Protein AF-A0A956IT05-F1 (afdb_monomer_lite)

Sequence (188 aa):
MKLARHHAAWGVAIAVGLTLSVPAMSEPKTPKEKLQAMKEKAKERREERKERREEKKEELKEKLDNMTDEEKEEWKKKHAERKEERAEVREAWKAWKDKRKERRQARREEIKEKLGDDIKRPVVKAELKVHARRMARLNRIRVLAKADGKDELVKRVDTLIAKEKARHDKHIETLKAKRDEASKEEAK

Radius of gyration: 29.93 Å; chains: 1; bounding box: 50×62×80 Å

pLDDT: mean 90.08, std 13.98, range [44.72, 98.5]

Secondary structure (DSSP, 8-state):
-----------------------------SHHHHHHHHHHHHHHHHHHHHHHHHHHHHHHHHHHHHS-HHHHHHHHHHHHHHHHHHHHHHHHHHHHHHHHHHHHHHHHHHHHHHHGGGGGSHHHHHHHHHHHHHHHHHHHHHHHHHHTT-HHHHHHHHHHHHHHHHHHHHHHHHHHHHHHHHHHHHT-

Structure (mmCIF, N/CA/C/O backbone):
data_AF-A0A956IT05-F1
#
_entry.id   AF-A0A956IT05-F1
#
loop_
_atom_site.group_PDB
_atom_site.id
_atom_site.type_symbol
_atom_site.label_atom_id
_atom_site.label_alt_id
_atom_site.label_comp_id
_atom_site.label_asym_id
_atom_site.label_entity_id
_atom_site.label_seq_id
_atom_site.pdbx_PDB_ins_code
_atom_site.Cartn_x
_atom_site.Cartn_y
_atom_site.Cartn_z
_atom_site.occupancy
_atom_site.B_iso_or_equiv
_atom_site.auth_seq_id
_atom_site.auth_comp_id
_atom_site.auth_asym_id
_atom_site.auth_atom_id
_atom_site.pdbx_PDB_model_num
ATOM 1 N N . MET A 1 1 ? -8.241 24.651 -32.202 1.00 46.91 1 MET A N 1
ATOM 2 C CA . MET A 1 1 ? -7.967 23.455 -33.029 1.00 46.91 1 MET A CA 1
ATOM 3 C C . MET A 1 1 ? -8.507 22.226 -32.301 1.00 46.91 1 MET A C 1
ATOM 5 O O . MET A 1 1 ? -8.043 21.936 -31.208 1.00 46.91 1 MET A O 1
ATOM 9 N N . LYS A 1 2 ? -9.565 21.590 -32.826 1.00 44.72 2 LYS A N 1
ATOM 10 C CA . LYS A 1 2 ? -10.241 20.429 -32.214 1.00 44.72 2 LYS A CA 1
ATOM 11 C C . LYS A 1 2 ? -9.600 19.142 -32.750 1.00 44.72 2 LYS A C 1
ATOM 13 O O . LYS A 1 2 ? -9.667 18.898 -33.948 1.00 44.72 2 LYS A O 1
ATOM 18 N N . LEU A 1 3 ? -8.976 18.346 -31.882 1.00 54.59 3 LEU A N 1
ATOM 19 C CA . LEU A 1 3 ? -8.402 17.043 -32.236 1.00 54.59 3 LEU A CA 1
ATOM 20 C C . LEU A 1 3 ? -9.506 15.976 -32.232 1.00 54.59 3 LEU A C 1
ATOM 22 O O . LEU A 1 3 ? -10.056 15.647 -31.180 1.00 54.59 3 LEU A O 1
ATOM 26 N N . ALA A 1 4 ? -9.835 15.457 -33.414 1.00 54.66 4 ALA A N 1
ATOM 27 C CA . ALA A 1 4 ? -10.750 14.338 -33.599 1.00 54.66 4 ALA A CA 1
ATOM 28 C C . ALA A 1 4 ? -10.097 13.039 -33.094 1.00 54.66 4 ALA A C 1
ATOM 30 O O . ALA A 1 4 ? -9.054 12.617 -33.588 1.00 54.66 4 ALA A O 1
ATOM 31 N N . ARG A 1 5 ? -10.701 12.406 -32.084 1.00 57.25 5 ARG A N 1
ATOM 32 C CA . ARG A 1 5 ? -10.300 11.081 -31.596 1.00 57.25 5 ARG A CA 1
ATOM 33 C C . ARG A 1 5 ? -11.040 10.016 -32.401 1.00 57.25 5 ARG A C 1
ATOM 35 O O . ARG A 1 5 ? -12.218 9.767 -32.163 1.00 57.25 5 ARG A O 1
ATOM 42 N N . HIS A 1 6 ? -10.343 9.395 -33.346 1.00 55.56 6 HIS A N 1
ATOM 43 C CA . HIS A 1 6 ? -10.814 8.189 -34.018 1.00 55.56 6 HIS A CA 1
ATOM 44 C C . HIS A 1 6 ? -10.801 7.017 -33.029 1.00 55.56 6 HIS A C 1
ATOM 46 O O . HIS A 1 6 ? -9.745 6.531 -32.628 1.00 55.56 6 HIS A O 1
ATOM 52 N N . HIS A 1 7 ? -11.987 6.573 -32.618 1.00 49.44 7 HIS A N 1
ATOM 53 C CA . HIS A 1 7 ? -12.168 5.308 -31.919 1.00 49.44 7 HIS A CA 1
ATOM 54 C C . HIS A 1 7 ? -12.112 4.172 -32.947 1.00 49.44 7 HIS A C 1
ATOM 56 O O . HIS A 1 7 ? -13.078 3.931 -33.667 1.00 49.44 7 HIS A O 1
ATOM 62 N N . ALA A 1 8 ? -10.971 3.487 -33.033 1.00 57.28 8 ALA A N 1
ATOM 63 C CA . ALA A 1 8 ? -10.857 2.237 -33.772 1.00 57.28 8 ALA A CA 1
ATOM 64 C C . ALA A 1 8 ? -11.584 1.131 -32.990 1.00 57.28 8 ALA A C 1
ATOM 66 O O . ALA A 1 8 ? -11.136 0.703 -31.926 1.00 57.28 8 ALA A O 1
ATOM 67 N N . ALA A 1 9 ? -12.731 0.701 -33.510 1.00 53.09 9 ALA A N 1
ATOM 68 C CA . ALA A 1 9 ? -13.459 -0.462 -33.029 1.00 53.09 9 ALA A CA 1
ATOM 69 C C . ALA A 1 9 ? -12.674 -1.734 -33.391 1.00 53.09 9 ALA A C 1
ATOM 71 O O . ALA A 1 9 ? -12.705 -2.191 -34.530 1.00 53.09 9 ALA A O 1
ATOM 72 N N . TRP A 1 10 ? -11.940 -2.296 -32.431 1.00 55.69 10 TRP A N 1
ATOM 73 C CA . TRP A 1 10 ? -11.388 -3.645 -32.552 1.00 55.69 10 TRP A CA 1
ATOM 74 C C . TRP A 1 10 ? -12.473 -4.647 -32.168 1.00 55.69 10 TRP A C 1
ATOM 76 O O . TRP A 1 10 ? -12.823 -4.796 -30.997 1.00 55.69 10 TRP A O 1
ATOM 86 N N . GLY A 1 11 ? -13.043 -5.279 -33.194 1.00 54.28 11 GLY A N 1
ATOM 87 C CA . GLY A 1 11 ? -14.019 -6.350 -33.064 1.00 54.28 11 GLY A CA 1
ATOM 88 C C . GLY A 1 11 ? -13.448 -7.535 -32.290 1.00 54.28 11 GLY A C 1
ATOM 89 O O . GLY A 1 11 ? -12.349 -8.016 -32.558 1.00 54.28 11 GLY A O 1
ATOM 90 N N . VAL A 1 12 ? -14.223 -7.995 -31.313 1.00 54.16 12 VAL A N 1
ATOM 91 C CA . VAL A 1 12 ? -13.969 -9.202 -30.530 1.00 54.16 12 VAL A CA 1
ATOM 92 C C . VAL A 1 12 ? -14.303 -10.410 -31.405 1.00 54.16 12 VAL A C 1
ATOM 94 O O . VAL A 1 12 ? -15.473 -10.685 -31.664 1.00 54.16 12 VAL A O 1
ATOM 97 N N . ALA A 1 13 ? -13.279 -11.127 -31.866 1.00 60.62 13 ALA A N 1
ATOM 98 C CA . ALA A 1 13 ? -13.452 -12.437 -32.479 1.00 60.62 13 ALA A CA 1
ATOM 99 C C . ALA A 1 13 ? -13.708 -13.483 -31.383 1.00 60.62 13 ALA A C 1
ATOM 101 O O . ALA A 1 13 ? -12.902 -13.687 -30.474 1.00 60.62 13 ALA A O 1
ATOM 102 N N . ILE A 1 14 ? -14.876 -14.109 -31.482 1.00 54.50 14 ILE A N 1
ATOM 103 C CA . ILE A 1 14 ? -15.391 -15.186 -30.640 1.00 54.50 14 ILE A CA 1
ATOM 104 C C . ILE A 1 14 ? -14.524 -16.434 -30.847 1.00 54.50 14 ILE A C 1
ATOM 106 O O . ILE A 1 14 ? -14.469 -16.977 -31.948 1.00 54.50 14 ILE A O 1
ATOM 110 N N . ALA A 1 15 ? -13.869 -16.908 -29.785 1.00 56.03 15 ALA A N 1
ATOM 111 C CA . ALA A 1 15 ? -13.217 -18.211 -29.780 1.00 56.03 15 ALA A CA 1
ATOM 112 C C . ALA A 1 15 ? -14.235 -19.289 -29.385 1.00 56.03 15 ALA A C 1
ATOM 114 O O . ALA A 1 15 ? -14.725 -19.338 -28.256 1.00 56.03 15 ALA A O 1
ATOM 115 N N . VAL A 1 16 ? -14.550 -20.125 -30.371 1.00 52.81 16 VAL A N 1
ATOM 116 C CA . VAL A 1 16 ? -15.343 -21.350 -30.285 1.00 52.81 16 VAL A CA 1
ATOM 117 C C . VAL A 1 16 ? -14.750 -22.292 -29.232 1.00 52.81 16 VAL A C 1
ATOM 119 O O . VAL A 1 16 ? -13.538 -22.488 -29.156 1.00 52.81 16 VAL A O 1
ATOM 122 N N . GLY A 1 17 ? -15.631 -22.848 -28.399 1.00 50.44 17 GLY A N 1
ATOM 123 C CA . GLY A 1 17 ? -15.291 -23.699 -27.268 1.00 50.44 17 GLY A CA 1
ATOM 124 C C . GLY A 1 17 ? -14.599 -24.996 -27.679 1.00 50.44 17 GLY A C 1
ATOM 125 O O . GLY A 1 17 ? -15.229 -25.909 -28.201 1.00 50.44 17 GLY A O 1
ATOM 126 N N . LEU A 1 18 ? -13.312 -25.094 -27.350 1.00 60.47 18 LEU A N 1
ATOM 127 C CA . LEU A 1 18 ? -12.610 -26.363 -27.214 1.00 60.47 18 LEU A CA 1
ATOM 128 C C . LEU A 1 18 ? -12.843 -26.855 -25.776 1.00 60.47 18 LEU A C 1
ATOM 130 O O . LEU A 1 18 ? -12.178 -26.410 -24.839 1.00 60.47 18 LEU A O 1
ATOM 134 N N . THR A 1 19 ? -13.822 -27.738 -25.570 1.00 58.94 19 THR A N 1
ATOM 135 C CA . THR A 1 19 ? -13.990 -28.456 -24.300 1.00 58.94 19 THR A CA 1
ATOM 136 C C . THR A 1 19 ? -12.854 -29.465 -24.164 1.00 58.94 19 THR A C 1
ATOM 138 O O . THR A 1 19 ? -12.994 -30.637 -24.512 1.00 58.94 19 THR A O 1
ATOM 141 N N . LEU A 1 20 ? -11.695 -29.000 -23.695 1.00 58.59 20 LEU A N 1
ATOM 142 C CA . LEU A 1 20 ? -10.618 -29.873 -23.249 1.00 58.59 20 LEU A CA 1
ATOM 143 C C . LEU A 1 20 ? -11.151 -30.690 -22.069 1.00 58.59 20 LEU A C 1
ATOM 145 O O . LEU A 1 20 ? -11.268 -30.189 -20.951 1.00 58.59 20 LEU A O 1
ATOM 149 N N . SER A 1 21 ? -11.508 -31.943 -22.345 1.00 59.19 21 SER A N 1
ATOM 150 C CA . SER A 1 21 ? -11.732 -32.976 -21.341 1.00 59.19 21 SER A CA 1
ATOM 151 C C . SER A 1 21 ? -10.424 -33.161 -20.577 1.00 59.19 21 SER A C 1
ATOM 153 O O . SER A 1 21 ? -9.540 -33.894 -21.015 1.00 59.19 21 SER A O 1
ATOM 155 N N . VAL A 1 22 ? -10.264 -32.435 -19.469 1.00 62.91 22 VAL A N 1
ATOM 156 C CA . VAL A 1 22 ? -9.124 -32.601 -18.568 1.00 62.91 22 VAL A CA 1
ATOM 157 C C . VAL A 1 22 ? -9.217 -34.024 -18.013 1.00 62.91 22 VAL A C 1
ATOM 159 O O . VAL A 1 22 ? -10.202 -34.325 -17.335 1.00 62.91 22 VAL A O 1
ATOM 162 N N . PRO A 1 23 ? -8.257 -34.922 -18.308 1.00 66.44 23 PRO A N 1
ATOM 163 C CA . PRO A 1 23 ? -8.272 -36.257 -17.734 1.00 66.44 23 PRO A CA 1
ATOM 164 C C . PRO A 1 23 ? -8.278 -36.120 -16.213 1.00 66.44 23 PRO A C 1
ATOM 166 O O . PRO A 1 23 ? -7.525 -35.315 -15.657 1.00 66.44 23 PRO A O 1
ATOM 169 N N . ALA A 1 24 ? -9.160 -36.872 -15.553 1.00 58.47 24 ALA A N 1
ATOM 170 C CA . ALA A 1 24 ? -9.281 -36.915 -14.104 1.00 58.47 24 ALA A CA 1
ATOM 171 C C . ALA A 1 24 ? -7.981 -37.469 -13.498 1.00 58.47 24 ALA A C 1
ATOM 173 O O . ALA A 1 24 ? -7.855 -38.658 -13.219 1.00 58.47 24 ALA A O 1
ATOM 174 N N . MET A 1 25 ? -6.986 -36.598 -13.336 1.00 66.31 25 MET A N 1
ATOM 175 C CA . MET A 1 25 ? -5.777 -36.869 -12.574 1.00 66.31 25 MET A CA 1
ATOM 176 C C . MET A 1 25 ? -6.220 -37.185 -11.148 1.00 66.31 25 MET A C 1
ATOM 178 O O . MET A 1 25 ? -6.768 -36.320 -10.465 1.00 66.31 25 MET A O 1
ATOM 182 N N . SER A 1 26 ? -6.032 -38.438 -10.730 1.00 70.12 26 SER A N 1
ATOM 183 C CA . SER A 1 26 ? -6.415 -38.933 -9.411 1.00 70.12 26 SER A CA 1
ATOM 184 C C . SER A 1 26 ? -5.874 -38.001 -8.330 1.00 70.12 26 SER A C 1
ATOM 186 O O . SER A 1 26 ? -4.656 -37.873 -8.171 1.00 70.12 26 SER A O 1
ATOM 188 N N . GLU A 1 27 ? -6.764 -37.326 -7.604 1.00 71.06 27 GLU A N 1
ATOM 189 C CA . GLU A 1 27 ? -6.339 -36.421 -6.546 1.00 71.06 27 GLU A CA 1
ATOM 190 C C . GLU A 1 27 ? -5.553 -37.208 -5.480 1.00 71.06 27 GLU A C 1
ATOM 192 O O . GLU A 1 27 ? -6.035 -38.245 -5.013 1.00 71.06 27 GLU A O 1
ATOM 197 N N . PRO A 1 28 ? -4.352 -36.749 -5.078 1.00 71.75 28 PRO A N 1
ATOM 198 C CA . PRO A 1 28 ? -3.588 -37.383 -4.005 1.00 71.75 28 PRO A CA 1
ATOM 199 C C . PRO A 1 28 ? -4.435 -37.426 -2.728 1.00 71.75 28 PRO A C 1
ATOM 201 O O . PRO A 1 28 ? -4.925 -36.390 -2.260 1.00 71.75 28 PRO A O 1
ATOM 204 N N . LYS A 1 29 ? -4.633 -38.626 -2.176 1.00 76.94 29 LYS A N 1
ATOM 205 C CA . LYS A 1 29 ? -5.636 -38.892 -1.136 1.00 76.94 29 LYS A CA 1
ATOM 206 C C . LYS A 1 29 ? -5.134 -38.512 0.253 1.00 76.94 29 LYS A C 1
ATOM 208 O O . LYS A 1 29 ? -5.943 -38.206 1.126 1.00 76.94 29 LYS A O 1
ATOM 213 N N . THR A 1 30 ? -3.816 -38.453 0.462 1.00 90.38 30 THR A N 1
ATOM 214 C CA . THR A 1 30 ? -3.234 -38.093 1.765 1.00 90.38 30 THR A CA 1
ATOM 215 C C . THR A 1 30 ? -2.448 -36.770 1.734 1.00 90.38 30 THR A C 1
ATOM 217 O O . THR A 1 30 ? -1.858 -36.403 0.714 1.00 90.38 30 THR A O 1
ATOM 220 N N . PRO A 1 31 ? -2.375 -36.018 2.855 1.00 91.88 31 PRO A N 1
ATOM 221 C CA . PRO A 1 31 ? -1.541 -34.814 2.942 1.00 91.88 31 PRO A CA 1
ATOM 222 C C . PRO A 1 31 ? -0.057 -35.057 2.619 1.00 91.88 31 PRO A C 1
ATOM 224 O O . PRO A 1 31 ? 0.609 -34.169 2.086 1.00 91.88 31 PRO A O 1
ATOM 227 N N . LYS A 1 32 ? 0.465 -36.259 2.914 1.00 91.00 32 LYS A N 1
ATOM 228 C CA . LYS A 1 32 ? 1.851 -36.645 2.601 1.00 91.00 32 LYS A CA 1
ATOM 229 C C . LYS A 1 32 ? 2.063 -36.810 1.093 1.00 91.00 32 LYS A C 1
ATOM 231 O O . LYS A 1 32 ? 3.023 -36.246 0.573 1.00 91.00 32 LYS A O 1
ATOM 236 N N . GLU A 1 33 ? 1.143 -37.476 0.396 1.00 89.94 33 GLU A N 1
ATOM 237 C CA . GLU A 1 33 ? 1.157 -37.590 -1.072 1.00 89.94 33 GLU A CA 1
ATOM 238 C C . GLU A 1 33 ? 1.038 -36.217 -1.744 1.00 89.94 33 GLU A C 1
ATOM 240 O O . GLU A 1 33 ? 1.799 -35.911 -2.658 1.00 89.94 33 GLU A O 1
ATOM 245 N N . LYS A 1 34 ? 0.160 -35.334 -1.238 1.00 88.69 34 LYS A N 1
ATOM 246 C CA . LYS A 1 34 ? 0.053 -33.940 -1.716 1.00 88.69 34 LYS A CA 1
ATOM 247 C C . LYS A 1 34 ? 1.387 -33.202 -1.616 1.00 88.69 34 LYS A C 1
ATOM 249 O O . LYS A 1 34 ? 1.787 -32.521 -2.559 1.00 88.69 34 LYS A O 1
ATOM 254 N N . LEU A 1 35 ? 2.087 -33.332 -0.488 1.00 92.81 35 LEU A N 1
ATOM 255 C CA . LEU A 1 35 ? 3.383 -32.686 -0.285 1.00 92.81 35 LEU A CA 1
ATOM 256 C C . LEU A 1 35 ? 4.471 -33.270 -1.198 1.00 92.81 35 LEU A C 1
ATOM 258 O O . LEU A 1 35 ? 5.289 -32.512 -1.717 1.00 92.81 35 LEU A O 1
ATOM 262 N N . GLN A 1 36 ? 4.494 -34.591 -1.393 1.00 92.50 36 GLN A N 1
ATOM 263 C CA . GLN A 1 36 ? 5.434 -35.252 -2.303 1.00 92.50 36 GLN A CA 1
ATOM 264 C C . GLN A 1 36 ? 5.201 -34.810 -3.751 1.00 92.50 36 GLN A C 1
ATOM 266 O O . GLN A 1 36 ? 6.130 -34.289 -4.365 1.00 92.50 36 GLN A O 1
ATOM 271 N N . ALA A 1 37 ? 3.955 -34.847 -4.226 1.00 88.75 37 ALA A N 1
ATOM 272 C CA . ALA A 1 37 ? 3.587 -34.367 -5.556 1.00 88.75 37 ALA A CA 1
ATOM 273 C C . ALA A 1 37 ? 3.940 -32.879 -5.761 1.00 88.75 37 ALA A C 1
ATOM 275 O O . ALA A 1 37 ? 4.451 -32.490 -6.810 1.00 88.75 37 ALA A O 1
ATOM 276 N N . MET A 1 38 ? 3.739 -32.019 -4.750 1.00 89.94 38 MET A N 1
ATOM 277 C CA . MET A 1 38 ? 4.172 -30.615 -4.823 1.00 89.94 38 MET A CA 1
ATOM 278 C C . MET A 1 38 ? 5.696 -30.468 -4.895 1.00 89.94 38 MET A C 1
ATOM 280 O O . MET A 1 38 ? 6.182 -29.597 -5.617 1.00 89.94 38 MET A O 1
ATOM 284 N N . LYS A 1 39 ? 6.456 -31.282 -4.152 1.00 95.75 39 LYS A N 1
ATOM 285 C CA . LYS A 1 39 ? 7.926 -31.260 -4.182 1.00 95.75 39 LYS A CA 1
ATOM 286 C C . LYS A 1 39 ? 8.467 -31.733 -5.527 1.00 95.75 39 LYS A C 1
ATOM 288 O O . LYS A 1 39 ? 9.376 -31.092 -6.045 1.00 95.75 39 LYS A O 1
ATOM 293 N N . GLU A 1 40 ? 7.915 -32.803 -6.084 1.00 95.00 40 GLU A N 1
ATOM 294 C CA . GLU A 1 40 ? 8.290 -33.320 -7.405 1.00 95.00 40 GLU A CA 1
ATOM 295 C C . GLU A 1 40 ? 7.987 -32.293 -8.493 1.00 95.00 40 GLU A C 1
ATOM 297 O O . GLU A 1 40 ? 8.900 -31.857 -9.187 1.00 95.00 40 GLU A O 1
ATOM 302 N N . LYS A 1 41 ? 6.767 -31.747 -8.514 1.00 92.31 41 LYS A N 1
ATOM 303 C CA . LYS A 1 41 ? 6.394 -30.661 -9.431 1.00 92.31 41 LYS A CA 1
ATOM 304 C C . LYS A 1 41 ? 7.263 -29.410 -9.268 1.00 92.31 41 LYS A C 1
ATOM 306 O O . LYS A 1 41 ? 7.509 -28.679 -10.226 1.00 92.31 41 LYS A O 1
ATOM 311 N N . ALA A 1 42 ? 7.719 -29.107 -8.052 1.00 96.31 42 ALA A N 1
ATOM 312 C CA . ALA A 1 42 ? 8.634 -27.995 -7.809 1.00 96.31 42 ALA A CA 1
ATOM 313 C C . ALA A 1 42 ? 10.062 -28.279 -8.306 1.00 96.31 42 ALA A C 1
ATOM 315 O O . ALA A 1 42 ? 10.733 -27.338 -8.735 1.00 96.31 42 ALA A O 1
ATOM 316 N N . LYS A 1 43 ? 10.526 -29.536 -8.248 1.00 97.12 43 LYS A N 1
ATOM 317 C CA . LYS A 1 43 ? 11.808 -29.966 -8.826 1.00 97.12 43 LYS A CA 1
ATOM 318 C C . LYS A 1 43 ? 11.761 -29.914 -10.350 1.00 97.12 43 LYS A C 1
ATOM 320 O O . LYS A 1 43 ? 12.600 -29.234 -10.925 1.00 97.12 43 LYS A O 1
ATOM 325 N N . GLU A 1 44 ? 10.727 -30.487 -10.957 1.00 95.25 44 GLU A N 1
ATOM 326 C CA . GLU A 1 44 ? 10.497 -30.461 -12.406 1.00 95.25 44 GLU A CA 1
ATOM 327 C C . GLU A 1 44 ? 10.479 -29.016 -12.934 1.00 95.25 44 GLU A C 1
ATOM 329 O O . GLU A 1 44 ? 11.294 -28.632 -13.764 1.00 95.25 44 GLU A O 1
ATOM 334 N N . ARG A 1 45 ? 9.680 -28.129 -12.320 1.00 95.25 45 ARG A N 1
ATOM 335 C CA . ARG A 1 45 ? 9.672 -26.690 -12.660 1.00 95.25 45 ARG A CA 1
ATOM 336 C C . ARG A 1 45 ? 11.012 -25.988 -12.449 1.00 95.25 45 ARG A C 1
ATOM 338 O O . ARG A 1 45 ? 11.237 -24.906 -12.997 1.00 95.25 45 ARG A O 1
ATOM 345 N N . ARG A 1 46 ? 11.866 -26.492 -11.555 1.00 97.12 46 ARG A N 1
ATOM 346 C CA . ARG A 1 46 ? 13.200 -25.929 -11.320 1.00 97.12 46 ARG A CA 1
ATOM 347 C C . ARG A 1 46 ? 14.162 -26.368 -12.417 1.00 97.12 46 ARG A C 1
ATOM 349 O O . ARG A 1 46 ? 14.966 -25.532 -12.820 1.00 97.12 46 ARG A O 1
ATOM 356 N N . GLU A 1 47 ? 14.081 -27.618 -12.853 1.00 97.12 47 GLU A N 1
ATOM 357 C CA . GLU A 1 47 ? 14.859 -28.180 -13.963 1.00 97.12 47 GLU A CA 1
ATOM 358 C C . GLU A 1 47 ? 14.460 -27.516 -15.283 1.00 97.12 47 GLU A C 1
ATOM 360 O O . GLU A 1 47 ? 15.306 -26.861 -15.882 1.00 97.12 47 GLU A O 1
ATOM 365 N N . GLU A 1 48 ? 13.165 -27.447 -15.597 1.00 96.31 48 GLU A N 1
ATOM 366 C CA . GLU A 1 48 ? 12.628 -26.726 -16.766 1.00 96.31 48 GLU A CA 1
ATOM 367 C C . GLU A 1 48 ? 13.104 -25.255 -16.812 1.00 96.31 48 GLU A C 1
ATOM 369 O O . GLU A 1 48 ? 13.480 -24.698 -17.843 1.00 96.31 48 GLU A O 1
ATOM 374 N N . ARG A 1 49 ? 13.144 -24.575 -15.655 1.00 96.44 49 ARG A N 1
ATOM 375 C CA . ARG A 1 49 ? 13.662 -23.197 -15.566 1.00 96.44 49 ARG A CA 1
ATOM 376 C C . ARG A 1 49 ? 15.171 -23.095 -15.753 1.00 96.44 49 ARG A C 1
ATOM 378 O O . ARG A 1 49 ? 15.627 -22.000 -16.090 1.00 96.44 49 ARG A O 1
ATOM 385 N N . LYS A 1 50 ? 15.939 -24.131 -15.416 1.00 97.12 50 LYS A N 1
ATOM 386 C CA . LYS A 1 50 ? 17.389 -24.158 -15.640 1.00 97.12 50 LYS A CA 1
ATOM 387 C C . LYS A 1 50 ? 17.668 -24.354 -17.121 1.00 97.12 50 LYS A C 1
ATOM 389 O O . LYS A 1 50 ? 18.357 -23.505 -17.672 1.00 97.12 50 LYS A O 1
ATOM 394 N N . GLU A 1 51 ? 17.035 -25.341 -17.744 1.00 96.50 51 GLU A N 1
ATOM 395 C CA . GLU A 1 51 ? 17.139 -25.608 -19.184 1.00 96.50 51 GLU A CA 1
ATOM 396 C C . GLU A 1 51 ? 16.779 -24.352 -19.984 1.00 96.50 51 GLU A C 1
ATOM 398 O O . GLU A 1 51 ? 17.621 -23.794 -20.679 1.00 96.50 51 GLU A O 1
ATOM 403 N N . ARG A 1 52 ? 15.618 -23.737 -19.715 1.00 95.12 52 ARG A N 1
ATOM 404 C CA . ARG A 1 52 ? 15.221 -22.473 -20.363 1.00 95.12 52 ARG A CA 1
ATOM 405 C C . ARG A 1 52 ? 16.199 -21.308 -20.134 1.00 95.12 52 ARG A C 1
ATOM 407 O O . ARG A 1 52 ? 16.202 -20.327 -20.880 1.00 95.12 52 ARG A O 1
ATOM 414 N N . ARG A 1 53 ? 16.967 -21.310 -19.038 1.00 96.56 53 ARG A N 1
ATOM 415 C CA . ARG A 1 53 ? 18.000 -20.285 -18.787 1.00 96.56 53 ARG A CA 1
ATOM 416 C C . ARG A 1 53 ? 19.279 -20.580 -19.555 1.00 96.56 53 ARG A C 1
ATOM 418 O O . ARG A 1 53 ? 19.949 -19.619 -19.916 1.00 96.56 53 ARG A O 1
ATOM 425 N N . GLU A 1 54 ? 19.624 -21.846 -19.728 1.00 97.31 54 GLU A N 1
ATOM 426 C CA . GLU A 1 54 ? 20.771 -22.292 -20.518 1.00 97.31 54 GLU A CA 1
ATOM 427 C C . GLU A 1 54 ? 20.508 -22.034 -22.001 1.00 97.31 54 GLU A C 1
ATOM 429 O O . GLU A 1 54 ? 21.266 -21.273 -22.595 1.00 97.31 54 GLU A O 1
ATOM 434 N N . GLU A 1 55 ? 19.349 -22.440 -22.525 1.00 96.75 55 GLU A N 1
ATOM 435 C CA . GLU A 1 55 ? 18.909 -22.123 -23.893 1.00 96.75 55 GLU A CA 1
ATOM 436 C C . GLU A 1 55 ? 18.969 -20.615 -24.185 1.00 96.75 55 GLU A C 1
ATOM 438 O O . GLU A 1 55 ? 19.568 -20.173 -25.159 1.00 96.75 55 GLU A O 1
ATOM 443 N N . LYS A 1 56 ? 18.421 -19.774 -23.295 1.00 96.81 56 LYS A N 1
ATOM 444 C CA . LYS A 1 56 ? 18.474 -18.310 -23.465 1.00 96.81 56 LYS A CA 1
ATOM 445 C C . LYS A 1 56 ? 19.883 -17.735 -23.401 1.00 96.81 56 LYS A C 1
ATOM 447 O O . LYS A 1 56 ? 20.116 -16.657 -23.946 1.00 96.81 56 LYS A O 1
ATOM 452 N N . LYS A 1 57 ? 20.791 -18.365 -22.653 1.00 97.12 57 LYS A N 1
ATOM 453 C CA . LYS A 1 57 ? 22.189 -17.929 -22.590 1.00 97.12 57 LYS A CA 1
ATOM 454 C C . LYS A 1 57 ? 22.904 -18.274 -23.886 1.00 97.12 57 LYS A C 1
ATOM 456 O O . LYS A 1 57 ? 23.642 -17.424 -24.370 1.00 97.12 57 LYS A O 1
ATOM 461 N N . GLU A 1 58 ? 22.676 -19.466 -24.425 1.00 97.38 58 GLU A N 1
ATOM 462 C CA . GLU A 1 58 ? 23.221 -19.883 -25.717 1.00 97.38 58 GLU A CA 1
ATOM 463 C C . GLU A 1 58 ? 22.677 -19.003 -26.845 1.00 97.38 58 GLU A C 1
ATOM 465 O O . GLU A 1 58 ? 23.469 -18.413 -27.570 1.00 97.38 58 GLU A O 1
ATOM 470 N N . GLU A 1 59 ? 21.362 -18.763 -26.891 1.00 96.81 59 GLU A N 1
ATOM 471 C CA . GLU A 1 59 ? 20.730 -17.856 -27.862 1.00 96.81 59 GLU A CA 1
ATOM 472 C C . GLU A 1 59 ? 2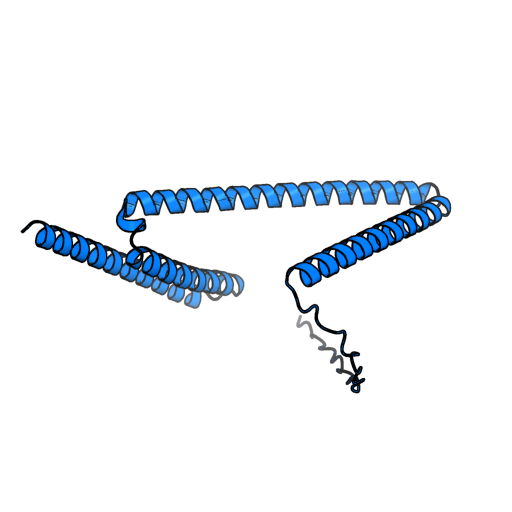1.296 -16.426 -27.769 1.00 96.81 59 GLU A C 1
ATOM 474 O O . GLU A 1 59 ? 21.553 -15.771 -28.777 1.00 96.81 59 GLU A O 1
ATOM 479 N N . LEU A 1 60 ? 21.502 -15.908 -26.551 1.00 96.00 60 LEU A N 1
ATOM 480 C CA . LEU A 1 60 ? 22.127 -14.595 -26.362 1.00 96.00 60 LEU A CA 1
ATOM 481 C C . LEU A 1 60 ? 23.592 -14.583 -26.792 1.00 96.00 60 LEU A C 1
ATOM 483 O O . LEU A 1 60 ? 24.033 -13.565 -27.315 1.00 96.00 60 LEU A O 1
ATOM 487 N N . LYS A 1 61 ? 24.332 -15.671 -26.556 1.00 97.00 61 LYS A N 1
ATOM 488 C CA . LYS A 1 61 ? 25.734 -15.798 -26.952 1.00 97.00 61 LYS A CA 1
ATOM 489 C C . LYS A 1 61 ? 25.862 -15.837 -28.471 1.00 97.00 61 LYS A C 1
ATOM 491 O O . LYS A 1 61 ? 26.613 -15.037 -29.005 1.00 97.00 61 LYS A O 1
ATOM 496 N N . GLU A 1 62 ? 25.070 -16.660 -29.152 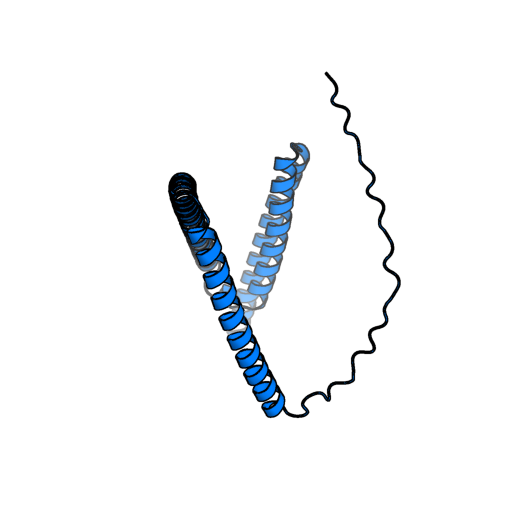1.00 97.25 62 GLU A N 1
ATOM 497 C CA . GLU A 1 62 ? 25.037 -16.729 -30.616 1.00 97.25 62 GLU A CA 1
ATOM 498 C C . GLU A 1 62 ? 24.644 -15.378 -31.232 1.00 97.25 62 GLU A C 1
ATOM 500 O O . GLU A 1 62 ? 25.291 -14.899 -32.160 1.00 97.25 62 GLU A O 1
ATOM 505 N N . LYS A 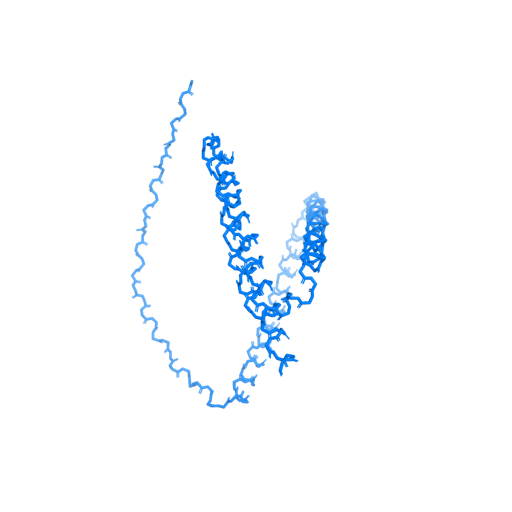1 63 ? 23.639 -14.693 -30.663 1.00 96.62 63 LYS A N 1
ATOM 506 C CA . LYS A 1 63 ? 23.300 -13.320 -31.070 1.00 96.62 63 LYS A CA 1
ATOM 507 C C . LYS A 1 63 ? 24.466 -12.359 -30.885 1.00 96.62 63 LYS A C 1
ATOM 509 O O . LYS A 1 63 ? 24.667 -11.510 -31.742 1.00 96.62 63 LYS A O 1
ATOM 514 N N . LEU A 1 64 ? 25.199 -12.461 -29.776 1.00 96.25 64 LEU A N 1
ATOM 515 C CA . LEU A 1 64 ? 26.358 -11.610 -29.530 1.00 96.25 64 LEU A CA 1
ATOM 516 C C . LEU A 1 64 ? 27.485 -11.922 -30.518 1.00 96.25 64 LEU A C 1
ATOM 518 O O . LEU A 1 64 ? 28.092 -10.993 -31.028 1.00 96.25 64 LEU A O 1
ATOM 522 N N . ASP A 1 65 ? 27.751 -13.196 -30.802 1.00 97.31 65 ASP A N 1
ATOM 523 C CA . ASP A 1 65 ? 28.812 -13.632 -31.714 1.00 97.31 65 ASP A CA 1
ATOM 524 C C . ASP A 1 65 ? 28.529 -13.182 -33.159 1.00 97.31 65 ASP A C 1
ATOM 526 O O . ASP A 1 65 ? 29.454 -12.781 -33.862 1.00 97.31 65 ASP A O 1
ATOM 530 N N . ASN A 1 66 ? 27.251 -13.142 -33.556 1.00 97.88 66 ASN A N 1
ATOM 531 C CA . ASN A 1 66 ? 26.800 -12.661 -34.866 1.00 97.88 66 ASN A CA 1
ATOM 532 C C . ASN A 1 66 ? 26.690 -11.127 -34.986 1.00 97.88 66 ASN A C 1
ATOM 534 O O . ASN A 1 66 ? 26.517 -10.625 -36.095 1.00 97.88 66 ASN A O 1
ATOM 538 N N . MET A 1 67 ? 26.759 -10.374 -33.881 1.00 97.00 67 MET A N 1
ATOM 539 C CA . MET A 1 67 ? 26.754 -8.905 -33.914 1.00 97.00 67 MET A CA 1
ATOM 540 C C . MET A 1 67 ? 28.127 -8.345 -34.294 1.00 97.00 67 MET A C 1
ATOM 542 O O . MET A 1 67 ? 29.174 -8.856 -33.880 1.00 97.00 67 MET A O 1
ATOM 546 N N . THR A 1 68 ? 28.108 -7.225 -35.010 1.00 98.06 68 THR A N 1
ATOM 547 C CA . THR A 1 68 ? 29.292 -6.394 -35.256 1.00 98.06 68 THR A CA 1
ATOM 548 C C . THR A 1 68 ? 29.831 -5.780 -33.958 1.00 98.06 68 THR A C 1
ATOM 550 O O . THR A 1 68 ? 29.142 -5.719 -32.935 1.00 98.06 68 THR A O 1
ATOM 553 N N . ASP A 1 69 ? 31.080 -5.310 -33.972 1.00 97.56 69 ASP A N 1
ATOM 554 C CA . ASP A 1 69 ? 31.690 -4.701 -32.784 1.00 97.56 69 ASP A CA 1
ATOM 555 C C . ASP A 1 69 ? 30.989 -3.399 -32.362 1.00 97.56 69 ASP A C 1
ATOM 557 O O . ASP A 1 69 ? 30.826 -3.148 -31.166 1.00 97.56 69 ASP A O 1
ATOM 561 N N . GLU A 1 70 ? 30.487 -2.618 -33.322 1.00 97.38 70 GLU A N 1
ATOM 562 C CA . GLU A 1 70 ? 29.696 -1.411 -33.053 1.00 97.38 70 GLU A CA 1
ATOM 563 C C . GLU A 1 70 ? 28.378 -1.753 -32.337 1.00 97.38 70 GLU A C 1
ATOM 565 O O . GLU A 1 70 ? 28.075 -1.186 -31.283 1.00 97.38 70 GLU A O 1
ATOM 570 N N . GLU A 1 71 ? 27.638 -2.753 -32.828 1.00 97.38 71 GLU A N 1
ATOM 571 C CA . GLU A 1 71 ? 26.394 -3.223 -32.203 1.00 97.38 71 GLU A CA 1
ATOM 572 C C . GLU A 1 71 ? 26.628 -3.808 -30.801 1.00 97.38 71 GLU A C 1
ATOM 574 O O . GLU A 1 71 ? 25.814 -3.603 -29.893 1.00 97.38 71 GLU A O 1
ATOM 579 N N . LYS A 1 72 ? 27.752 -4.508 -30.582 1.00 96.50 72 LYS A N 1
ATOM 580 C CA . LYS A 1 72 ? 28.142 -5.011 -29.253 1.00 96.50 72 LYS A CA 1
ATOM 581 C C . LYS A 1 72 ? 28.368 -3.868 -28.268 1.00 96.50 72 LYS A C 1
ATOM 583 O O . LYS A 1 72 ? 27.923 -3.961 -27.119 1.00 96.50 72 LYS A O 1
ATOM 588 N N . GLU A 1 73 ? 29.044 -2.800 -28.684 1.00 97.12 73 GLU A N 1
ATOM 589 C CA . GLU A 1 73 ? 29.267 -1.622 -27.842 1.00 97.12 73 GLU A CA 1
ATOM 590 C C . GLU A 1 73 ? 27.957 -0.884 -27.533 1.00 97.12 73 GLU A C 1
ATOM 592 O O . GLU A 1 73 ? 27.705 -0.537 -26.375 1.00 97.12 73 GLU A O 1
ATOM 597 N N . GLU A 1 74 ? 27.062 -0.720 -28.511 1.00 96.88 74 GLU A N 1
ATOM 598 C CA . GLU A 1 74 ? 25.722 -0.169 -28.269 1.00 96.88 74 GLU A CA 1
ATOM 599 C C . GLU A 1 74 ? 24.898 -1.035 -27.308 1.00 96.88 74 GLU A C 1
ATOM 601 O O . GLU A 1 74 ? 24.258 -0.522 -26.382 1.00 96.88 74 GLU A O 1
ATOM 606 N N . TRP A 1 75 ? 24.940 -2.360 -27.472 1.00 94.94 75 TRP A N 1
ATOM 607 C CA . TRP A 1 75 ? 24.255 -3.291 -26.580 1.00 94.94 75 TRP A CA 1
ATOM 608 C C . TRP A 1 75 ? 24.777 -3.182 -25.144 1.00 94.94 75 TRP A C 1
ATOM 610 O O . TRP A 1 75 ? 23.973 -3.124 -24.206 1.00 94.94 75 TRP A O 1
ATOM 620 N N . LYS A 1 76 ? 26.102 -3.094 -24.954 1.00 96.19 76 LYS A N 1
ATOM 621 C CA . LYS A 1 76 ? 26.725 -2.887 -23.635 1.00 96.19 76 LYS A CA 1
ATOM 622 C C . LYS A 1 76 ? 26.292 -1.561 -23.014 1.00 96.19 76 LYS A C 1
ATOM 624 O O . LYS A 1 76 ? 25.901 -1.565 -21.845 1.00 96.19 76 LYS A O 1
ATOM 629 N N . LYS A 1 77 ? 26.300 -0.461 -23.777 1.00 97.38 77 LYS A N 1
ATOM 630 C CA . LYS A 1 77 ? 25.833 0.862 -23.319 1.00 97.38 77 LYS A CA 1
ATOM 631 C C . LYS A 1 77 ? 24.375 0.807 -22.870 1.00 97.38 77 LYS A C 1
ATOM 633 O O . LYS A 1 77 ? 24.076 1.091 -21.714 1.00 97.38 77 LYS A O 1
ATOM 638 N N . LYS A 1 78 ? 23.482 0.287 -23.714 1.00 96.19 78 LYS A N 1
ATOM 639 C CA . LYS A 1 78 ? 22.056 0.112 -23.393 1.00 96.19 78 LYS A CA 1
ATOM 640 C C . LYS A 1 78 ? 21.831 -0.795 -22.182 1.00 96.19 78 LYS A C 1
ATOM 642 O O . LYS A 1 78 ? 20.893 -0.602 -21.406 1.00 96.19 78 LYS A O 1
ATOM 647 N N . HIS A 1 79 ? 22.656 -1.828 -22.016 1.00 95.31 79 HIS A N 1
ATOM 648 C CA . HIS A 1 79 ? 22.589 -2.705 -20.853 1.00 95.31 79 HIS A CA 1
ATOM 649 C C . HIS A 1 79 ? 23.070 -1.999 -19.575 1.00 95.31 79 HIS A C 1
ATOM 651 O O . HIS A 1 79 ? 22.472 -2.204 -18.515 1.00 95.31 79 HIS A O 1
ATOM 657 N N . ALA A 1 80 ? 24.114 -1.172 -19.659 1.00 97.25 80 ALA A N 1
ATOM 658 C CA . ALA A 1 80 ? 24.587 -0.337 -18.558 1.00 97.25 80 ALA A CA 1
ATOM 659 C C . ALA A 1 80 ? 23.521 0.691 -18.142 1.00 97.25 80 ALA A C 1
ATOM 661 O O . ALA A 1 80 ? 23.124 0.691 -16.979 1.00 97.25 80 ALA A O 1
ATOM 662 N N . GLU A 1 81 ? 22.945 1.429 -19.092 1.00 96.06 81 GLU A N 1
ATOM 663 C CA . GLU A 1 81 ? 21.849 2.382 -18.851 1.00 96.06 81 GLU A CA 1
ATOM 664 C C . GLU A 1 81 ? 20.650 1.709 -18.168 1.00 96.06 81 GLU A C 1
ATOM 666 O O . GLU A 1 81 ? 20.181 2.143 -17.118 1.00 96.06 81 GLU A O 1
ATOM 671 N N . ARG A 1 82 ? 20.191 0.560 -18.687 1.00 95.38 82 ARG A N 1
ATOM 672 C CA . ARG A 1 82 ? 19.106 -0.216 -18.055 1.00 95.38 82 ARG A CA 1
ATOM 673 C C . ARG A 1 82 ? 19.459 -0.688 -16.647 1.00 95.38 82 ARG A C 1
ATOM 675 O O . ARG A 1 82 ? 18.565 -0.895 -15.825 1.00 95.38 82 ARG A O 1
ATOM 682 N N . LYS A 1 83 ? 20.734 -0.974 -16.373 1.00 96.62 83 LYS A N 1
ATOM 683 C CA . LYS A 1 83 ? 21.191 -1.395 -15.044 1.00 96.62 83 LYS A CA 1
ATOM 684 C C . LYS A 1 83 ? 21.132 -0.222 -14.067 1.00 96.62 83 LYS A C 1
ATOM 686 O O . LYS A 1 83 ? 20.690 -0.439 -12.939 1.00 96.62 83 LYS A O 1
ATOM 691 N N . GLU A 1 84 ? 21.525 0.970 -14.500 1.00 96.31 84 GLU A N 1
ATOM 692 C CA . GLU A 1 84 ? 21.439 2.212 -13.726 1.00 96.31 84 GLU A CA 1
ATOM 693 C C . GLU A 1 84 ? 19.984 2.603 -13.462 1.00 96.31 84 GLU A C 1
ATOM 695 O O . GLU A 1 84 ? 19.595 2.705 -12.300 1.00 96.31 84 GLU A O 1
ATOM 700 N N . GLU A 1 85 ? 19.130 2.632 -14.488 1.00 93.19 85 GLU A N 1
ATOM 701 C CA . GLU A 1 85 ? 17.688 2.894 -14.346 1.00 93.19 85 GLU A CA 1
ATOM 702 C C . GLU A 1 85 ? 17.040 1.922 -13.340 1.00 93.19 85 GLU A C 1
ATOM 704 O O . GLU A 1 85 ? 16.292 2.302 -12.434 1.00 93.19 85 GLU A O 1
ATOM 709 N N . ARG A 1 86 ? 17.374 0.626 -13.427 1.00 94.06 86 ARG A N 1
ATOM 710 C CA . ARG A 1 86 ? 16.897 -0.379 -12.461 1.00 94.06 86 ARG A CA 1
ATOM 711 C C . ARG A 1 86 ? 17.427 -0.145 -11.050 1.00 94.06 86 ARG A C 1
ATOM 713 O O . ARG A 1 86 ? 16.730 -0.502 -10.095 1.00 94.06 86 ARG A O 1
ATOM 720 N N . ALA A 1 87 ? 18.650 0.358 -10.902 1.00 96.00 87 ALA A N 1
ATOM 721 C CA . ALA A 1 87 ? 19.220 0.689 -9.604 1.00 96.00 87 ALA A CA 1
ATOM 722 C C . ALA A 1 87 ? 18.478 1.881 -8.988 1.00 96.00 87 ALA A C 1
ATOM 724 O O . ALA A 1 87 ? 18.023 1.774 -7.850 1.00 96.00 87 ALA A O 1
ATOM 725 N N . GLU A 1 88 ? 18.232 2.939 -9.757 1.00 93.19 88 GLU A N 1
ATOM 726 C CA . GLU A 1 88 ? 17.467 4.110 -9.318 1.00 93.19 88 GLU A CA 1
ATOM 727 C C . GLU A 1 88 ? 16.039 3.744 -8.902 1.00 93.19 88 GLU A C 1
ATOM 729 O O . GLU A 1 88 ? 15.606 4.065 -7.793 1.00 93.19 88 GLU A O 1
ATOM 734 N N . VAL A 1 89 ? 15.320 2.974 -9.730 1.00 91.00 89 VAL A N 1
ATOM 735 C CA . VAL A 1 89 ? 13.971 2.482 -9.399 1.00 91.00 89 VAL A CA 1
ATOM 736 C C . VAL A 1 89 ? 13.991 1.633 -8.123 1.00 91.00 89 VAL A C 1
ATOM 738 O O . VAL A 1 89 ? 13.076 1.715 -7.295 1.00 91.00 89 VAL A O 1
ATOM 741 N N . ARG A 1 90 ? 15.033 0.814 -7.926 1.00 94.00 90 ARG A N 1
ATOM 742 C CA . ARG A 1 90 ? 15.188 -0.011 -6.721 1.00 94.00 90 ARG A CA 1
ATOM 743 C C . ARG A 1 90 ? 15.413 0.847 -5.477 1.00 94.00 90 ARG A C 1
ATOM 745 O O . ARG A 1 90 ? 14.787 0.559 -4.455 1.00 94.00 90 ARG A O 1
ATOM 752 N N . GLU A 1 91 ? 16.261 1.866 -5.548 1.00 95.56 91 GLU A N 1
ATOM 753 C CA . GLU A 1 91 ? 16.511 2.778 -4.427 1.00 95.56 91 GLU A CA 1
ATOM 754 C C . GLU A 1 91 ? 15.277 3.632 -4.112 1.00 95.56 91 GLU A C 1
ATOM 756 O O . GLU A 1 91 ? 14.853 3.692 -2.956 1.00 95.56 91 GLU A O 1
ATOM 761 N N . ALA A 1 92 ? 14.592 4.166 -5.126 1.00 90.12 92 ALA A N 1
ATOM 762 C CA . ALA A 1 92 ? 13.326 4.876 -4.949 1.00 90.12 92 ALA A CA 1
ATOM 763 C C . ALA A 1 92 ? 12.259 3.995 -4.270 1.00 90.12 92 ALA A C 1
ATOM 765 O O . ALA A 1 92 ? 11.548 4.430 -3.357 1.00 90.12 92 ALA A O 1
ATOM 766 N N . TRP A 1 93 ? 12.168 2.722 -4.662 1.00 89.12 93 TRP A N 1
ATOM 767 C CA . TRP A 1 93 ? 11.252 1.758 -4.054 1.00 89.12 93 TRP A CA 1
ATOM 768 C C . TRP A 1 93 ? 11.612 1.415 -2.602 1.00 89.12 93 TRP A C 1
ATOM 770 O O . TRP A 1 93 ? 10.712 1.286 -1.762 1.00 89.12 93 TRP A O 1
ATOM 780 N N . LYS A 1 94 ? 12.906 1.266 -2.282 1.00 94.00 94 LYS A N 1
ATOM 781 C CA . LYS A 1 94 ? 13.382 1.090 -0.898 1.00 94.00 94 LYS A CA 1
ATOM 782 C C . LYS A 1 94 ? 13.018 2.307 -0.050 1.00 94.00 94 LYS A C 1
ATOM 784 O O . LYS A 1 94 ? 12.312 2.147 0.944 1.00 94.00 94 LYS A O 1
ATOM 789 N N . ALA A 1 95 ? 13.348 3.511 -0.514 1.00 94.25 95 ALA A N 1
ATOM 790 C CA . ALA A 1 95 ? 13.007 4.757 0.166 1.00 94.25 95 ALA A CA 1
ATOM 791 C C . ALA A 1 95 ? 11.491 4.891 0.398 1.00 94.25 95 ALA A C 1
ATOM 793 O O . ALA A 1 95 ? 11.043 5.256 1.486 1.00 94.25 95 ALA A O 1
ATOM 794 N N . TRP A 1 96 ? 10.662 4.535 -0.589 1.00 94.00 96 TRP A N 1
ATOM 795 C CA . TRP A 1 96 ? 9.206 4.513 -0.423 1.00 94.00 96 TRP A CA 1
ATOM 796 C C . TRP A 1 96 ? 8.743 3.500 0.634 1.00 94.00 96 TRP A C 1
ATOM 798 O O . TRP A 1 96 ? 7.843 3.800 1.430 1.00 94.00 96 TRP A O 1
ATOM 808 N N . LYS A 1 97 ? 9.341 2.301 0.663 1.00 93.06 97 LYS A N 1
ATOM 809 C CA . LYS A 1 97 ? 9.046 1.269 1.667 1.00 93.06 97 LYS A CA 1
ATOM 810 C C . LYS A 1 97 ? 9.412 1.729 3.071 1.00 93.06 97 LYS A C 1
ATOM 812 O O . LYS A 1 97 ? 8.601 1.520 3.973 1.00 93.06 97 LYS A O 1
ATOM 817 N N . ASP A 1 98 ? 10.572 2.343 3.251 1.00 95.19 98 ASP A N 1
ATOM 818 C CA . ASP A 1 98 ? 11.043 2.770 4.568 1.00 95.19 98 ASP A CA 1
ATOM 819 C C . ASP A 1 98 ? 10.216 3.945 5.086 1.00 95.19 98 ASP A C 1
ATOM 821 O O . ASP A 1 98 ? 9.597 3.814 6.143 1.00 95.19 98 ASP A O 1
ATOM 825 N N . LYS A 1 99 ? 9.956 4.959 4.250 1.00 94.62 99 LYS A N 1
ATOM 826 C CA . LYS A 1 99 ? 8.977 6.017 4.563 1.00 94.62 99 LYS A CA 1
ATOM 827 C C . LYS A 1 99 ? 7.599 5.450 4.918 1.00 94.62 99 LYS A C 1
ATOM 829 O O . LYS A 1 99 ? 6.875 5.984 5.757 1.00 94.62 99 LYS A O 1
ATOM 834 N N . ARG A 1 100 ? 7.164 4.362 4.268 1.00 93.94 100 ARG A N 1
ATOM 835 C CA . ARG A 1 100 ? 5.895 3.692 4.601 1.00 93.94 100 ARG A CA 1
ATOM 836 C C . ARG A 1 100 ? 5.956 2.977 5.953 1.00 93.94 100 ARG A C 1
ATOM 838 O O . ARG A 1 100 ? 4.919 2.928 6.614 1.00 93.94 100 ARG A O 1
ATOM 845 N N . LYS A 1 101 ? 7.090 2.389 6.344 1.00 95.31 101 LYS A N 1
ATOM 846 C CA . LYS A 1 101 ? 7.271 1.765 7.666 1.00 95.31 101 LYS A CA 1
ATOM 847 C C . LYS A 1 101 ? 7.269 2.823 8.764 1.00 95.31 101 LYS A C 1
ATOM 849 O O . LYS A 1 101 ? 6.473 2.678 9.685 1.00 95.31 101 LYS A O 1
ATOM 854 N N . GLU A 1 102 ? 8.030 3.899 8.593 1.00 96.12 102 GLU A N 1
ATOM 855 C CA . GLU A 1 102 ? 8.085 5.035 9.523 1.00 96.12 102 GLU A CA 1
ATOM 856 C C . GLU A 1 102 ? 6.687 5.604 9.770 1.00 96.12 102 GLU A C 1
ATOM 858 O O . GLU A 1 102 ? 6.224 5.649 10.905 1.00 96.12 102 GLU A O 1
ATOM 863 N N . ARG A 1 103 ? 5.925 5.899 8.704 1.00 92.94 103 ARG A N 1
ATOM 864 C CA . ARG A 1 103 ? 4.533 6.367 8.845 1.00 92.94 103 ARG A CA 1
ATOM 865 C C . ARG A 1 103 ? 3.640 5.389 9.609 1.00 92.94 103 ARG A C 1
ATOM 867 O O . ARG A 1 103 ? 2.724 5.815 10.305 1.00 92.94 103 ARG A O 1
ATOM 874 N N . ARG A 1 104 ? 3.850 4.076 9.461 1.00 93.69 104 ARG A N 1
ATOM 875 C CA . ARG A 1 104 ? 3.086 3.077 10.226 1.00 93.69 104 ARG A CA 1
ATOM 876 C C . ARG A 1 104 ? 3.515 3.034 11.687 1.00 93.69 104 ARG A C 1
ATOM 878 O O . ARG A 1 104 ? 2.645 2.833 12.525 1.00 93.69 104 ARG A O 1
ATOM 885 N N . GLN A 1 105 ? 4.809 3.156 11.975 1.00 96.06 105 GLN A N 1
ATOM 886 C CA . GLN A 1 105 ? 5.342 3.171 13.338 1.00 96.06 105 GLN A CA 1
ATOM 887 C C . GLN A 1 105 ? 4.875 4.420 14.075 1.00 96.06 105 GLN A C 1
ATOM 889 O O . GLN A 1 105 ? 4.160 4.273 15.059 1.00 96.06 105 GLN A O 1
ATOM 894 N N . ALA A 1 106 ? 5.092 5.603 13.498 1.00 95.62 106 ALA A N 1
ATOM 895 C CA . ALA A 1 106 ? 4.602 6.866 14.042 1.00 95.62 106 ALA A CA 1
ATOM 896 C C . ALA A 1 106 ? 3.087 6.823 14.304 1.00 95.62 106 ALA A C 1
ATOM 898 O O . ALA A 1 106 ? 2.616 7.192 15.374 1.00 95.62 106 ALA A O 1
ATOM 899 N N . ARG A 1 107 ? 2.296 6.270 13.370 1.00 92.44 107 ARG A N 1
ATOM 900 C CA . ARG A 1 107 ? 0.848 6.121 13.581 1.00 92.44 107 ARG A CA 1
ATOM 901 C C . ARG A 1 107 ? 0.500 5.138 14.702 1.00 92.44 107 ARG A C 1
ATOM 903 O O . ARG A 1 107 ? -0.511 5.320 15.372 1.00 92.44 107 ARG A O 1
ATOM 910 N N . ARG A 1 108 ? 1.272 4.065 14.882 1.00 94.19 108 ARG A N 1
ATOM 911 C CA . ARG A 1 108 ? 1.065 3.112 15.985 1.00 94.19 108 ARG A CA 1
ATOM 912 C C . ARG A 1 108 ? 1.417 3.739 17.324 1.00 94.19 108 ARG A C 1
ATOM 914 O O . ARG A 1 108 ? 0.681 3.510 18.274 1.00 94.19 108 ARG A O 1
ATOM 921 N N . GLU A 1 109 ? 2.498 4.504 17.379 1.00 96.62 109 GLU A N 1
ATOM 922 C CA . GLU A 1 109 ? 2.927 5.243 18.565 1.00 96.62 109 GLU A CA 1
ATOM 923 C C . GLU A 1 109 ? 1.878 6.281 18.958 1.00 96.62 109 GLU A C 1
ATOM 925 O O . GLU A 1 109 ? 1.406 6.232 20.085 1.00 96.62 109 GLU A O 1
ATOM 930 N N . GLU A 1 110 ? 1.379 7.080 18.010 1.00 94.81 110 GLU A N 1
ATOM 931 C CA . GLU A 1 110 ? 0.290 8.041 18.247 1.00 94.81 110 GLU A CA 1
ATOM 932 C C . GLU A 1 110 ? -0.972 7.362 18.817 1.00 94.81 110 GLU A C 1
ATOM 934 O O . GLU A 1 110 ? -1.609 7.859 19.744 1.00 94.81 110 GLU A O 1
ATOM 939 N N . ILE A 1 111 ? -1.360 6.201 18.272 1.00 94.81 111 ILE A N 1
ATOM 940 C CA . ILE A 1 111 ? -2.524 5.452 18.774 1.00 94.81 111 ILE A CA 1
ATOM 941 C C . ILE A 1 111 ? -2.235 4.873 20.165 1.00 94.81 111 ILE A C 1
ATOM 943 O O . ILE A 1 111 ? -3.118 4.883 21.022 1.00 94.81 111 ILE A O 1
ATOM 947 N N . LYS A 1 112 ? -1.018 4.367 20.396 1.00 96.12 112 LYS A N 1
ATOM 948 C CA . LYS A 1 112 ? -0.594 3.822 21.690 1.00 96.12 112 LYS A CA 1
ATOM 949 C C . LYS A 1 112 ? -0.564 4.910 22.763 1.00 96.12 112 LYS A C 1
ATOM 951 O O . LYS A 1 112 ? -1.007 4.650 23.869 1.00 96.12 112 LYS A O 1
ATOM 956 N N . GLU A 1 113 ? -0.105 6.109 22.436 1.00 96.62 113 GLU A N 1
ATOM 957 C CA . GLU A 1 113 ? -0.098 7.261 23.339 1.00 96.62 113 GLU A CA 1
ATOM 958 C C . GLU A 1 113 ? -1.527 7.675 23.722 1.00 96.62 113 GLU A C 1
ATOM 960 O O . GLU A 1 113 ? -1.839 7.833 24.898 1.00 96.62 113 GLU A O 1
ATOM 965 N N . LYS A 1 114 ? -2.441 7.752 22.746 1.00 94.38 114 LYS A N 1
ATOM 966 C CA . LYS A 1 114 ? -3.835 8.178 22.981 1.00 94.38 114 LYS A CA 1
ATOM 967 C C . LYS A 1 114 ? -4.707 7.149 23.706 1.00 94.38 114 LYS A C 1
ATOM 969 O O . LYS A 1 114 ? -5.679 7.520 24.375 1.00 94.38 114 LYS A O 1
ATOM 974 N N . LEU A 1 115 ? -4.447 5.858 23.497 1.00 95.31 115 LEU A N 1
ATOM 975 C CA . LEU A 1 115 ? -5.302 4.767 23.987 1.00 95.31 115 LEU A CA 1
ATOM 976 C C . LEU A 1 115 ? -4.646 3.904 25.070 1.00 95.31 115 LEU A C 1
ATOM 978 O O . LEU A 1 115 ? -5.350 3.150 25.734 1.00 95.31 115 LEU A O 1
ATOM 982 N N . GLY A 1 116 ? -3.328 3.972 25.252 1.00 96.38 116 GLY A N 1
ATOM 983 C CA . GLY A 1 116 ? -2.604 3.114 26.187 1.00 96.38 116 GLY A CA 1
ATOM 984 C C . GLY A 1 116 ? -2.879 1.627 25.938 1.00 96.38 116 GLY A C 1
ATOM 985 O O . GLY A 1 116 ? -2.822 1.140 24.803 1.00 96.38 116 GLY A O 1
ATOM 986 N N . ASP A 1 117 ? -3.214 0.905 27.006 1.00 95.62 117 ASP A N 1
ATOM 987 C CA . ASP A 1 117 ? -3.534 -0.524 26.959 1.00 95.62 117 ASP A CA 1
ATOM 988 C C . ASP A 1 117 ? -4.915 -0.846 26.370 1.00 95.62 117 ASP A C 1
ATOM 990 O O . ASP A 1 117 ? -5.145 -1.986 25.950 1.00 95.62 117 ASP A O 1
ATOM 994 N N . ASP A 1 118 ? -5.807 0.142 26.218 1.00 95.19 118 ASP A N 1
ATOM 995 C CA . ASP A 1 118 ? -7.134 -0.081 25.626 1.00 95.19 118 ASP A CA 1
ATOM 996 C C . ASP A 1 118 ? -7.038 -0.600 24.187 1.00 95.19 118 ASP A C 1
ATOM 998 O O . ASP A 1 118 ? -7.933 -1.305 23.717 1.00 95.19 118 ASP A O 1
ATOM 1002 N N . ILE A 1 119 ? -5.919 -0.343 23.498 1.00 96.75 119 ILE A N 1
ATOM 1003 C CA . ILE A 1 119 ? -5.652 -0.864 22.154 1.00 96.75 119 ILE A CA 1
ATOM 1004 C C . ILE A 1 119 ? -5.677 -2.397 22.094 1.00 96.75 119 ILE A C 1
ATOM 1006 O O . ILE A 1 119 ? -5.895 -2.967 21.024 1.00 96.75 119 ILE A O 1
ATOM 1010 N N . LYS A 1 120 ? -5.436 -3.097 23.211 1.00 96.50 120 LYS A N 1
ATOM 1011 C CA . LYS A 1 120 ? -5.436 -4.565 23.259 1.00 96.50 120 LYS A CA 1
ATOM 1012 C C . LYS A 1 120 ? -6.856 -5.133 23.209 1.00 96.50 120 LYS A C 1
ATOM 1014 O O . LYS A 1 120 ? -7.022 -6.241 22.683 1.00 96.50 120 LYS A O 1
ATOM 1019 N N . ARG A 1 121 ? -7.859 -4.364 23.653 1.00 96.62 121 ARG A N 1
ATOM 1020 C CA . ARG A 1 121 ? -9.268 -4.774 23.732 1.00 96.62 121 ARG A CA 1
ATOM 1021 C C . ARG A 1 121 ? -9.837 -5.037 22.328 1.00 96.62 121 ARG A C 1
ATOM 1023 O O . ARG A 1 121 ? -9.670 -4.207 21.429 1.00 96.62 121 ARG A O 1
ATOM 1030 N N . PRO A 1 122 ? -10.537 -6.164 22.103 1.00 97.25 122 PRO A N 1
ATOM 1031 C CA . PRO A 1 122 ? -11.037 -6.529 20.775 1.00 97.25 122 PRO A CA 1
ATOM 1032 C C . PRO A 1 122 ? -12.058 -5.522 20.228 1.00 97.25 122 PRO A C 1
ATOM 1034 O O . PRO A 1 122 ? -12.038 -5.230 19.034 1.00 97.25 122 PRO A O 1
ATOM 1037 N N . VAL A 1 123 ? -12.888 -4.934 21.098 1.00 97.12 123 VAL A N 1
ATOM 1038 C CA . VAL A 1 123 ? -13.894 -3.928 20.716 1.00 97.12 123 VAL A CA 1
ATOM 1039 C C . VAL A 1 123 ? -13.230 -2.658 20.170 1.00 97.12 123 VAL A C 1
ATOM 1041 O O . VAL A 1 123 ? -13.591 -2.179 19.097 1.00 97.12 123 VAL A O 1
ATOM 1044 N N . VAL A 1 124 ? -12.178 -2.169 20.836 1.00 97.00 124 VAL A N 1
ATOM 1045 C CA . VAL A 1 124 ? -11.402 -1.000 20.386 1.00 97.00 124 VAL A CA 1
ATOM 1046 C C . VAL A 1 124 ? -10.680 -1.299 19.067 1.00 97.00 124 VAL A C 1
ATOM 1048 O O . VAL A 1 124 ? -10.703 -0.485 18.143 1.00 97.00 124 VAL A O 1
ATOM 1051 N N . LYS A 1 125 ? -10.095 -2.497 18.914 1.00 96.94 125 LYS A N 1
ATOM 1052 C CA . LYS A 1 125 ? -9.481 -2.934 17.644 1.00 96.94 125 LYS A CA 1
ATOM 1053 C C . LYS A 1 125 ? -10.485 -2.973 16.491 1.00 96.94 125 LYS A C 1
ATOM 1055 O O . LYS A 1 125 ? -10.135 -2.598 15.368 1.00 96.94 125 LYS A O 1
ATOM 1060 N N . ALA A 1 126 ? -11.706 -3.444 16.744 1.00 97.38 126 ALA A N 1
ATOM 1061 C CA . ALA A 1 126 ? -12.763 -3.495 15.741 1.00 97.38 126 ALA A CA 1
ATOM 1062 C C . ALA A 1 126 ? -13.127 -2.085 15.255 1.00 97.38 126 ALA A C 1
ATOM 1064 O O . ALA A 1 126 ? -13.153 -1.858 14.041 1.00 97.38 126 ALA A O 1
ATOM 1065 N N . GLU A 1 127 ? -13.290 -1.133 16.177 1.00 97.38 127 GLU A N 1
ATOM 1066 C CA . GLU A 1 127 ? -13.540 0.270 15.840 1.00 97.38 127 GLU A CA 1
ATOM 1067 C C . GLU A 1 127 ? -12.379 0.880 15.041 1.00 97.38 127 GLU A C 1
ATOM 1069 O O . GLU A 1 127 ? -12.590 1.419 13.953 1.00 97.38 127 GLU A O 1
ATOM 1074 N N . LEU A 1 128 ? -11.130 0.714 15.497 1.00 96.50 128 LEU A N 1
ATOM 1075 C CA . LEU A 1 128 ? -9.946 1.201 14.775 1.00 96.50 128 LEU A CA 1
ATOM 1076 C C . LEU A 1 128 ? -9.889 0.656 13.337 1.00 96.50 128 LEU A C 1
ATOM 1078 O O . LEU A 1 128 ? -9.535 1.378 12.402 1.00 96.50 128 LEU A O 1
ATOM 1082 N N . LYS A 1 129 ? -10.279 -0.609 13.128 1.00 96.75 129 LYS A N 1
ATOM 1083 C CA . LYS A 1 129 ? -10.350 -1.234 11.798 1.00 96.75 129 LYS A CA 1
ATOM 1084 C C . LYS A 1 129 ? -11.474 -0.649 10.939 1.00 96.75 129 LYS A C 1
ATOM 1086 O O . LYS A 1 129 ? -11.311 -0.530 9.722 1.00 96.75 129 LYS A O 1
ATOM 1091 N N . VAL A 1 130 ? -12.630 -0.332 11.521 1.00 98.12 130 VAL A N 1
ATOM 1092 C CA . VAL A 1 130 ? -13.742 0.330 10.817 1.00 98.12 130 VAL A CA 1
ATOM 1093 C C . VAL A 1 130 ? -13.332 1.741 10.400 1.00 98.12 130 VAL A C 1
ATOM 1095 O O . VAL A 1 130 ? -13.382 2.049 9.205 1.00 98.12 130 VAL A O 1
ATOM 1098 N N . HIS A 1 131 ? -12.838 2.543 11.342 1.00 97.00 131 HIS A N 1
ATOM 1099 C CA . HIS A 1 131 ? -12.365 3.901 11.099 1.00 97.00 131 HIS A CA 1
ATOM 1100 C C . HIS A 1 131 ? -11.271 3.938 10.020 1.00 97.00 131 HIS A C 1
ATOM 1102 O O . HIS A 1 131 ? -11.388 4.669 9.034 1.00 97.00 131 HIS A O 1
ATOM 1108 N N . ALA A 1 132 ? -10.251 3.074 10.119 1.00 95.62 132 ALA A N 1
ATOM 1109 C CA . ALA A 1 132 ? -9.171 3.005 9.134 1.00 95.62 132 ALA A CA 1
ATOM 1110 C C . ALA A 1 132 ? -9.678 2.691 7.713 1.00 95.62 132 ALA A C 1
ATOM 1112 O O . ALA A 1 132 ? -9.222 3.305 6.746 1.00 95.62 132 ALA A O 1
ATOM 1113 N N . ARG A 1 133 ? -10.643 1.769 7.566 1.00 97.00 133 ARG A N 1
ATOM 1114 C CA . ARG A 1 133 ? -11.252 1.447 6.261 1.00 97.00 133 ARG A CA 1
ATOM 1115 C C . ARG A 1 133 ? -12.019 2.634 5.681 1.00 97.00 133 ARG A C 1
ATOM 1117 O O . ARG A 1 133 ? -11.872 2.929 4.494 1.00 97.00 133 ARG A O 1
ATOM 1124 N N . ARG A 1 134 ? -12.817 3.322 6.501 1.00 98.25 134 ARG A N 1
ATOM 1125 C CA . ARG A 1 134 ? -13.586 4.502 6.074 1.00 98.25 134 ARG A CA 1
ATOM 1126 C C . ARG A 1 134 ? -12.663 5.648 5.661 1.00 98.25 134 ARG A C 1
ATOM 1128 O O . ARG A 1 134 ? -12.817 6.175 4.561 1.00 98.25 134 ARG A O 1
ATOM 1135 N N . MET A 1 135 ? -11.643 5.944 6.465 1.00 97.06 135 MET A N 1
ATOM 1136 C CA . MET A 1 135 ? -10.616 6.938 6.144 1.00 97.06 135 MET A CA 1
ATOM 1137 C C . MET A 1 135 ? -9.861 6.599 4.856 1.00 97.06 135 MET A C 1
ATOM 1139 O O . MET A 1 135 ? -9.647 7.476 4.022 1.00 97.06 135 MET A O 1
ATOM 1143 N N . ALA A 1 136 ? -9.504 5.329 4.637 1.00 95.94 136 ALA A N 1
ATOM 1144 C CA . ALA A 1 136 ? -8.862 4.898 3.395 1.00 95.94 136 ALA A CA 1
ATOM 1145 C C . ALA A 1 136 ? -9.757 5.134 2.167 1.00 95.94 136 ALA A C 1
ATOM 1147 O O . ALA A 1 136 ? -9.278 5.633 1.146 1.00 95.94 136 ALA A O 1
ATOM 1148 N N . ARG A 1 137 ? -11.060 4.831 2.268 1.00 97.62 137 ARG A N 1
ATOM 1149 C CA . ARG A 1 137 ? -12.029 5.080 1.190 1.00 97.62 137 ARG A CA 1
ATOM 1150 C C . ARG A 1 137 ? -12.163 6.574 0.890 1.00 97.62 137 ARG A C 1
ATOM 1152 O O . ARG A 1 137 ? -12.047 6.956 -0.270 1.00 97.62 137 ARG A O 1
ATOM 1159 N N . LEU A 1 138 ? -12.357 7.406 1.915 1.00 97.50 138 LEU A N 1
ATOM 1160 C CA . LEU A 1 138 ? -12.481 8.859 1.755 1.00 97.50 138 LEU A CA 1
ATOM 1161 C C . LEU A 1 138 ? -11.212 9.470 1.150 1.00 97.50 138 LEU A C 1
ATOM 1163 O O . LEU A 1 138 ? -11.297 10.218 0.181 1.00 97.50 138 LEU A O 1
ATOM 1167 N N . ASN A 1 139 ? -10.032 9.082 1.637 1.00 95.38 139 ASN A N 1
ATOM 1168 C CA . ASN A 1 139 ? -8.762 9.563 1.092 1.00 95.38 139 ASN A CA 1
ATOM 1169 C C . ASN A 1 139 ? -8.562 9.155 -0.373 1.00 95.38 139 ASN A C 1
ATOM 1171 O O . ASN A 1 139 ? -8.084 9.963 -1.164 1.00 95.38 139 ASN A O 1
ATOM 1175 N N . ARG A 1 140 ? -8.961 7.937 -0.766 1.00 96.62 140 ARG A N 1
ATOM 1176 C CA . ARG A 1 140 ? -8.910 7.515 -2.174 1.00 96.62 140 ARG A CA 1
ATOM 1177 C C . ARG A 1 140 ? -9.811 8.383 -3.051 1.00 96.62 140 ARG A C 1
ATOM 1179 O O . ARG A 1 140 ? -9.364 8.834 -4.099 1.00 96.62 140 ARG A O 1
ATOM 1186 N N . ILE A 1 141 ? -11.046 8.637 -2.615 1.00 97.38 141 ILE A N 1
ATOM 1187 C CA . ILE A 1 141 ? -11.981 9.510 -3.341 1.00 97.38 141 ILE A CA 1
ATOM 1188 C C . ILE A 1 141 ? -11.396 10.920 -3.457 1.00 97.38 141 ILE A C 1
ATOM 1190 O O . ILE A 1 141 ? -11.417 11.492 -4.539 1.00 97.38 141 ILE A O 1
ATOM 1194 N N . ARG A 1 142 ? -10.805 11.450 -2.379 1.00 97.19 142 ARG A N 1
ATOM 1195 C CA . ARG A 1 142 ? -10.144 12.761 -2.377 1.00 97.19 142 ARG A CA 1
ATOM 1196 C C . ARG A 1 142 ? -9.024 12.848 -3.414 1.00 97.19 142 ARG A C 1
ATOM 1198 O O . ARG A 1 142 ? -8.947 13.835 -4.134 1.00 97.19 142 ARG A O 1
ATOM 1205 N N . VAL A 1 143 ? -8.158 11.834 -3.486 1.00 96.62 143 VAL A N 1
ATOM 1206 C CA . VAL A 1 143 ? -7.047 11.787 -4.453 1.00 96.62 143 VAL A CA 1
ATOM 1207 C C . VAL A 1 143 ? -7.571 11.770 -5.889 1.00 96.62 143 VAL A C 1
ATOM 1209 O O . VAL A 1 143 ? -7.085 12.540 -6.709 1.00 96.62 143 VAL A O 1
ATOM 1212 N N . LEU A 1 144 ? -8.586 10.951 -6.179 1.00 95.69 144 LEU A N 1
ATOM 1213 C CA . LEU A 1 144 ? -9.199 10.895 -7.511 1.00 95.69 144 LEU A CA 1
ATOM 1214 C C . LEU A 1 144 ? -9.888 12.216 -7.879 1.00 95.69 144 LEU A C 1
ATOM 1216 O O . LEU A 1 144 ? -9.682 12.729 -8.969 1.00 95.69 144 LEU A O 1
ATOM 1220 N N . ALA A 1 145 ? -10.639 12.813 -6.951 1.00 96.12 145 ALA A N 1
ATOM 1221 C CA . ALA A 1 145 ? -11.285 14.105 -7.170 1.00 96.12 145 ALA A CA 1
ATOM 1222 C C . ALA A 1 145 ? -10.272 15.221 -7.477 1.00 96.12 145 ALA A C 1
ATOM 1224 O O . ALA A 1 145 ? -10.536 16.052 -8.340 1.00 96.12 145 ALA A O 1
ATOM 1225 N N . LYS A 1 146 ? -9.108 15.215 -6.809 1.00 95.31 146 LYS A N 1
ATOM 1226 C CA . LYS A 1 146 ? -8.003 16.140 -7.104 1.00 95.31 146 LYS A CA 1
ATOM 1227 C C . LYS A 1 146 ? -7.394 15.900 -8.484 1.00 95.31 146 LYS A C 1
ATOM 1229 O O . LYS A 1 146 ? -7.131 16.865 -9.187 1.00 95.31 146 LYS A O 1
ATOM 1234 N N . ALA A 1 147 ? -7.183 14.641 -8.866 1.00 94.06 147 ALA A N 1
ATOM 1235 C CA . ALA A 1 147 ? -6.667 14.298 -10.192 1.00 94.06 147 ALA A CA 1
ATOM 1236 C C . ALA A 1 147 ? -7.621 14.737 -11.321 1.00 94.06 147 ALA A C 1
ATOM 1238 O O . ALA A 1 147 ? -7.158 15.147 -12.379 1.00 94.06 147 ALA A O 1
ATOM 1239 N N . ASP A 1 148 ? -8.932 14.714 -11.065 1.00 96.94 148 ASP A N 1
ATOM 1240 C CA . ASP A 1 148 ? -9.979 15.126 -12.009 1.00 96.94 148 ASP A CA 1
ATOM 1241 C C . ASP A 1 148 ? -10.308 16.638 -11.974 1.00 96.94 148 ASP A C 1
ATOM 1243 O O . ASP A 1 148 ? -11.201 17.074 -12.700 1.00 96.94 148 ASP A O 1
ATOM 1247 N N . GLY A 1 149 ? -9.681 17.436 -11.099 1.00 96.19 149 GLY A N 1
ATOM 1248 C CA . GLY A 1 149 ? -9.990 18.869 -10.948 1.00 96.19 149 GLY A CA 1
ATOM 1249 C C . GLY A 1 149 ? -11.385 19.178 -10.375 1.00 96.19 149 GLY A C 1
ATOM 1250 O O . GLY A 1 149 ? -11.972 20.213 -10.674 1.00 96.19 149 GLY A O 1
ATOM 1251 N N . LYS A 1 150 ? -11.963 18.275 -9.571 1.00 98.38 150 LYS A N 1
ATOM 1252 C CA . LYS A 1 150 ? -13.322 18.407 -9.004 1.00 98.38 150 LYS A CA 1
ATOM 1253 C C . LYS A 1 150 ? -13.299 19.025 -7.600 1.00 98.38 150 LYS A C 1
ATOM 1255 O O . LYS A 1 150 ? -13.529 18.330 -6.605 1.00 98.38 150 LYS A O 1
ATOM 1260 N N . ASP A 1 151 ? -13.065 20.331 -7.503 1.00 98.06 151 ASP A N 1
ATOM 1261 C CA . ASP A 1 151 ? -12.827 21.022 -6.222 1.00 98.06 151 ASP A CA 1
ATOM 1262 C C . ASP A 1 151 ? -13.995 20.959 -5.228 1.00 98.06 151 ASP A C 1
ATOM 1264 O O . ASP A 1 151 ? -13.790 20.780 -4.023 1.00 98.06 151 ASP A O 1
ATOM 1268 N N . GLU A 1 152 ? -15.242 21.037 -5.700 1.00 97.88 152 GLU A N 1
ATOM 1269 C CA . GLU A 1 152 ? -16.409 20.884 -4.823 1.00 97.88 152 GLU A CA 1
ATOM 1270 C C . GLU A 1 152 ? -16.453 19.508 -4.155 1.00 97.88 152 GLU A C 1
ATOM 1272 O O . GLU A 1 152 ? -16.771 19.387 -2.968 1.00 97.88 152 GLU A O 1
ATOM 1277 N N . LEU A 1 153 ? -16.115 18.456 -4.907 1.00 97.62 153 LEU A N 1
ATOM 1278 C CA . LEU A 1 153 ? -16.085 17.097 -4.385 1.00 97.62 153 LEU A CA 1
ATOM 1279 C C . LEU A 1 153 ? -14.978 16.950 -3.337 1.00 97.62 153 LEU A C 1
ATOM 1281 O O . LEU A 1 153 ? -15.204 16.310 -2.310 1.00 97.62 153 LEU A O 1
ATOM 1285 N N . VAL A 1 154 ? -13.822 17.589 -3.544 1.00 97.88 154 VAL A N 1
ATOM 1286 C CA . VAL A 1 154 ? -12.744 17.637 -2.544 1.00 97.88 154 VAL A CA 1
ATOM 1287 C C . VAL A 1 154 ? -13.244 18.270 -1.241 1.00 97.88 154 VAL A C 1
ATOM 1289 O O . VAL A 1 154 ? -13.084 17.658 -0.185 1.00 97.88 154 VAL A O 1
ATOM 1292 N N . LYS A 1 155 ? -13.932 19.420 -1.300 1.00 98.38 155 LYS A N 1
ATOM 1293 C CA . LYS A 1 155 ? -14.507 20.086 -0.110 1.00 98.38 155 LYS A CA 1
ATOM 1294 C C . LYS A 1 155 ? -15.517 19.197 0.627 1.00 98.38 155 LYS A C 1
ATOM 1296 O O . LYS A 1 155 ? -15.464 19.070 1.855 1.00 98.38 155 LYS A O 1
ATOM 1301 N N . ARG A 1 156 ? -16.417 18.533 -0.112 1.00 98.50 156 ARG A N 1
ATOM 1302 C CA . ARG A 1 156 ? -17.402 17.594 0.462 1.00 98.50 156 ARG A CA 1
ATOM 1303 C C . ARG A 1 156 ? -16.712 16.417 1.155 1.00 98.50 156 ARG A C 1
ATOM 1305 O O . ARG A 1 156 ? -17.081 16.065 2.275 1.00 98.50 156 ARG A O 1
ATOM 1312 N N . VAL A 1 157 ? -15.694 15.829 0.526 1.00 97.62 157 VAL A N 1
ATOM 1313 C CA . VAL A 1 157 ? -14.918 14.726 1.113 1.00 97.62 157 VAL A CA 1
ATOM 1314 C C . VAL A 1 157 ? -14.153 15.183 2.355 1.00 97.62 157 VAL A C 1
ATOM 1316 O O . VAL A 1 157 ? -14.143 14.455 3.345 1.00 97.62 157 VAL A O 1
ATOM 1319 N N . ASP A 1 158 ? -13.586 16.389 2.356 1.00 98.12 158 ASP A N 1
ATOM 1320 C CA . ASP A 1 158 ? -12.887 16.945 3.520 1.00 98.12 158 ASP A CA 1
ATOM 1321 C C . ASP A 1 158 ? -13.844 17.148 4.710 1.00 98.12 158 ASP A C 1
ATOM 1323 O O . ASP A 1 158 ? -13.515 16.790 5.844 1.00 98.12 158 ASP A O 1
ATOM 1327 N N . THR A 1 159 ? -15.083 17.574 4.450 1.00 98.31 159 THR A N 1
ATOM 1328 C C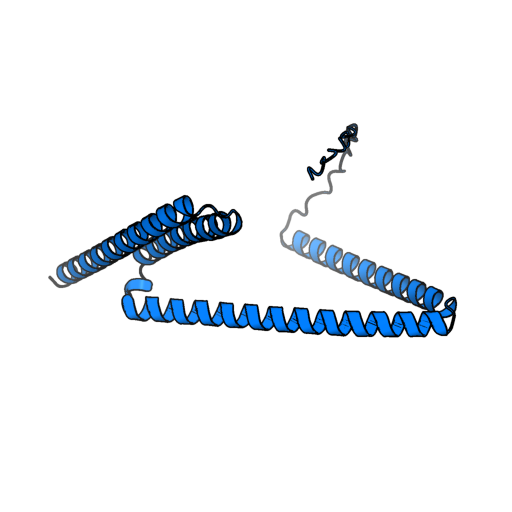A . THR A 1 159 ? -16.138 17.629 5.478 1.00 98.31 159 THR A CA 1
ATOM 1329 C C . THR A 1 159 ? -16.494 16.235 6.007 1.00 98.31 159 THR A C 1
ATOM 1331 O O . THR A 1 159 ? -16.673 16.049 7.212 1.00 98.31 159 THR A O 1
ATOM 1334 N N . LEU A 1 160 ? -16.582 15.223 5.135 1.00 98.25 160 LEU A N 1
ATOM 1335 C CA . LEU A 1 160 ? -16.844 13.840 5.554 1.00 98.25 160 LEU A CA 1
ATOM 1336 C C . LEU A 1 160 ? -15.698 13.256 6.385 1.00 98.25 160 LEU A C 1
ATOM 1338 O O . LEU A 1 160 ? -15.959 12.537 7.347 1.00 98.25 160 LEU A O 1
ATOM 1342 N N . ILE A 1 161 ? -14.449 13.588 6.054 1.00 97.81 161 ILE A N 1
ATOM 1343 C CA . ILE A 1 161 ? -13.278 13.208 6.849 1.00 97.81 161 ILE A CA 1
ATOM 1344 C C . ILE A 1 161 ? -13.373 13.811 8.254 1.00 97.81 161 ILE A C 1
ATOM 1346 O O . ILE A 1 161 ? -13.170 13.093 9.232 1.00 97.81 161 ILE A O 1
ATOM 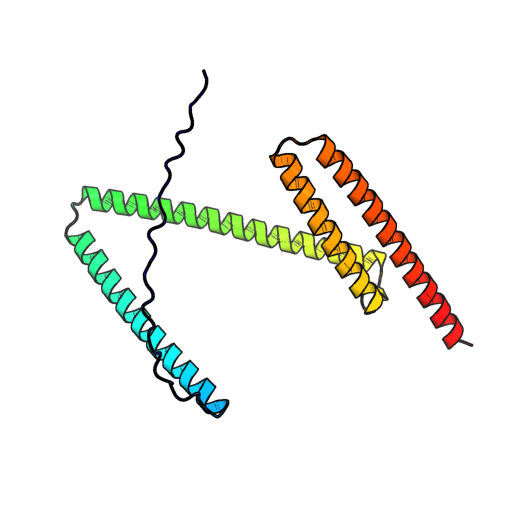1350 N N . ALA A 1 162 ? -13.712 15.098 8.373 1.00 98.00 162 ALA A N 1
ATOM 1351 C CA . ALA A 1 162 ? -13.885 15.748 9.672 1.00 98.00 162 ALA A CA 1
ATOM 1352 C C . ALA A 1 162 ? -15.005 15.089 10.497 1.00 98.00 162 ALA A C 1
ATOM 1354 O O . ALA A 1 162 ? -14.806 14.766 11.668 1.00 98.00 162 ALA A O 1
ATOM 1355 N N . LYS A 1 163 ? -16.153 14.798 9.868 1.00 98.38 163 LYS A N 1
ATOM 1356 C CA . LYS A 1 163 ? -17.267 14.084 10.514 1.00 98.38 163 LYS A CA 1
ATOM 1357 C C . LYS A 1 163 ? -16.870 12.680 10.973 1.00 98.38 163 LYS A C 1
ATOM 1359 O O . LYS A 1 163 ? -17.266 12.268 12.059 1.00 98.38 163 LYS A O 1
ATOM 1364 N N . GLU A 1 164 ? -16.104 11.939 10.174 1.00 98.25 164 GLU A N 1
ATOM 1365 C CA . GLU A 1 164 ? -15.662 10.589 10.540 1.00 98.25 164 GLU A CA 1
ATOM 1366 C C . GLU A 1 164 ? -14.658 10.597 11.698 1.00 98.25 164 GLU A C 1
ATOM 1368 O O . GLU A 1 164 ? -14.743 9.730 12.564 1.00 98.25 164 GLU A O 1
ATOM 1373 N N . LYS A 1 165 ? -13.752 11.584 11.757 1.00 97.00 165 LYS A N 1
ATOM 1374 C CA . LYS A 1 165 ? -12.870 11.785 12.918 1.00 97.00 165 LYS A CA 1
ATOM 1375 C C . LYS A 1 165 ? -13.684 12.039 14.188 1.00 97.00 165 LYS A C 1
ATOM 1377 O O . LYS A 1 165 ? -13.557 11.282 15.137 1.00 97.00 165 LYS A O 1
ATOM 1382 N N . ALA A 1 166 ? -14.621 12.989 14.146 1.00 97.69 166 ALA A N 1
ATOM 1383 C CA . ALA A 1 166 ? -15.475 13.296 15.293 1.00 97.69 166 ALA A CA 1
ATOM 1384 C C . ALA A 1 166 ? -16.322 12.095 15.757 1.00 97.69 166 ALA A C 1
ATOM 1386 O O . ALA A 1 166 ? -16.536 11.908 16.951 1.00 97.69 166 ALA A O 1
ATOM 1387 N N . ARG A 1 167 ? -16.812 11.260 14.829 1.00 98.25 167 ARG A N 1
ATOM 1388 C CA . ARG A 1 167 ? -17.516 10.011 15.177 1.00 98.25 167 ARG A CA 1
ATOM 1389 C C . ARG A 1 167 ? -16.603 9.020 15.883 1.00 98.25 167 ARG A C 1
ATOM 1391 O O . ARG A 1 167 ? -17.024 8.412 16.862 1.00 98.25 167 ARG A O 1
ATOM 1398 N N . HIS A 1 168 ? -15.389 8.854 15.368 1.00 97.88 168 HIS A N 1
ATOM 1399 C CA . HIS A 1 168 ? -14.405 7.953 15.944 1.00 97.88 168 HIS A CA 1
ATOM 1400 C C . HIS A 1 168 ? -14.028 8.379 17.363 1.00 97.88 168 HIS A C 1
ATOM 1402 O O . HIS A 1 168 ? -14.092 7.554 18.270 1.00 97.88 168 HIS A O 1
ATOM 1408 N N . ASP A 1 169 ? -13.731 9.664 17.564 1.00 96.50 169 ASP A N 1
ATOM 1409 C CA . ASP A 1 169 ? -13.346 10.207 18.868 1.00 96.50 169 ASP A CA 1
ATOM 1410 C C . ASP A 1 169 ? -14.461 9.982 19.905 1.00 96.50 169 ASP A C 1
ATOM 1412 O O . ASP A 1 169 ? -14.221 9.364 20.943 1.00 96.50 169 ASP A O 1
ATOM 1416 N N . LYS A 1 170 ? -15.717 10.310 19.561 1.00 98.06 170 LYS A N 1
ATOM 1417 C CA . LYS A 1 170 ? -16.890 10.036 20.414 1.00 98.06 170 LYS A CA 1
ATOM 1418 C C . LYS A 1 170 ? -17.057 8.553 20.754 1.00 98.06 170 LYS A C 1
ATOM 1420 O O . LYS A 1 170 ? -17.420 8.201 21.878 1.00 98.06 170 LYS A O 1
ATOM 1425 N N . HIS A 1 171 ? -16.834 7.660 19.787 1.00 97.62 171 HIS A N 1
ATOM 1426 C CA . HIS A 1 171 ? -16.973 6.223 20.025 1.00 97.62 171 HIS A CA 1
ATOM 1427 C C . HIS A 1 171 ? -15.863 5.696 20.939 1.00 97.62 171 HIS A C 1
ATOM 1429 O O . HIS A 1 171 ? -16.136 4.913 21.845 1.00 97.62 171 HIS A O 1
ATOM 1435 N N . ILE A 1 172 ? -14.627 6.162 20.749 1.00 96.88 172 ILE A N 1
ATOM 1436 C CA . ILE A 1 172 ? -13.497 5.838 21.621 1.00 96.88 172 ILE A CA 1
ATOM 1437 C C . ILE A 1 172 ? -13.751 6.322 23.051 1.00 96.88 172 ILE A C 1
ATOM 1439 O O . ILE A 1 172 ? -13.554 5.544 23.981 1.00 96.88 172 ILE A O 1
ATOM 1443 N N . GLU A 1 173 ? -14.228 7.552 23.238 1.00 96.88 173 GLU A N 1
ATOM 1444 C CA . GLU A 1 173 ? -14.594 8.087 24.558 1.00 96.88 173 GLU A CA 1
ATOM 1445 C C . GLU A 1 173 ? -15.672 7.235 25.234 1.00 96.88 173 GLU A C 1
ATOM 1447 O O . GLU A 1 173 ? -15.524 6.846 26.390 1.00 96.88 173 GLU A O 1
ATOM 1452 N N . THR A 1 174 ? -16.706 6.839 24.487 1.00 97.38 174 THR A N 1
ATOM 1453 C CA . THR A 1 174 ? -17.765 5.952 24.999 1.00 97.38 174 THR A CA 1
ATOM 1454 C C . THR A 1 174 ? -17.206 4.587 25.425 1.00 97.38 174 THR A C 1
ATOM 1456 O O . THR A 1 174 ? -17.601 4.037 26.451 1.00 97.38 174 THR A O 1
ATOM 1459 N N . LEU A 1 175 ? -16.274 4.015 24.655 1.00 95.88 175 LEU A N 1
ATOM 1460 C CA . LEU A 1 175 ? -15.634 2.733 24.979 1.00 95.88 175 LEU A CA 1
ATOM 1461 C C . LEU A 1 175 ? -14.676 2.817 26.178 1.00 95.88 175 LEU A C 1
ATOM 1463 O O . LEU A 1 175 ? -14.460 1.797 26.847 1.00 95.88 175 LEU A O 1
ATOM 1467 N N . LYS A 1 176 ? -14.095 3.997 26.428 1.00 95.50 176 LYS A N 1
ATOM 1468 C CA . LYS A 1 176 ? -13.310 4.297 27.632 1.00 95.50 176 LYS A CA 1
ATOM 1469 C C . LYS A 1 176 ? -14.226 4.402 28.851 1.00 95.50 176 LYS A C 1
ATOM 1471 O O . LYS A 1 176 ? -14.033 3.643 29.791 1.00 95.50 176 LYS A O 1
ATOM 1476 N N . ALA A 1 177 ? -15.292 5.201 28.781 1.00 96.56 177 ALA A N 1
ATOM 1477 C CA . ALA A 1 177 ? -16.261 5.341 29.873 1.00 96.56 177 ALA A CA 1
ATOM 1478 C C . ALA A 1 177 ? -16.852 3.987 30.313 1.00 96.56 177 ALA A C 1
ATOM 1480 O O . ALA A 1 177 ? -16.803 3.642 31.489 1.00 96.56 177 ALA A O 1
ATOM 1481 N N . LYS A 1 178 ? -17.282 3.151 29.355 1.00 96.19 178 LYS A N 1
ATOM 1482 C CA . LYS A 1 178 ? -17.798 1.798 29.640 1.00 96.19 178 LYS A CA 1
ATOM 1483 C C . LYS A 1 178 ? -16.788 0.873 30.322 1.00 96.19 178 LYS A C 1
ATOM 1485 O O . LYS A 1 178 ? -17.178 -0.053 31.023 1.00 96.19 178 LYS A O 1
ATOM 1490 N N . ARG A 1 179 ? -15.489 1.062 30.074 1.00 94.88 179 ARG A N 1
ATOM 1491 C CA . ARG A 1 179 ? -14.438 0.297 30.762 1.00 94.88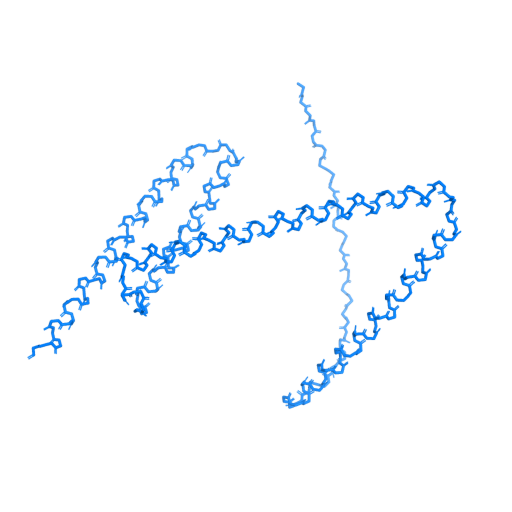 179 ARG A CA 1
ATOM 1492 C C . ARG A 1 179 ? -14.344 0.720 32.215 1.00 94.88 179 ARG A C 1
ATOM 1494 O O . ARG A 1 179 ? -14.255 -0.134 33.085 1.00 94.88 179 ARG A O 1
ATOM 1501 N N . ASP A 1 180 ? -14.336 2.026 32.443 1.00 95.62 180 ASP A N 1
ATOM 1502 C CA . ASP A 1 180 ? -14.196 2.587 33.780 1.00 95.62 180 ASP A CA 1
ATOM 1503 C C . ASP A 1 180 ? -15.395 2.195 34.650 1.00 95.62 180 ASP A C 1
ATOM 1505 O O . ASP A 1 180 ? -15.216 1.836 35.810 1.00 95.62 180 ASP A O 1
ATOM 1509 N N . GLU A 1 181 ? -16.600 2.165 34.077 1.00 97.06 181 GLU A N 1
ATOM 1510 C CA . GLU A 1 181 ? -17.803 1.619 34.718 1.00 97.06 181 GLU A CA 1
ATOM 1511 C C . GLU A 1 181 ? -17.652 0.134 35.078 1.00 97.06 181 GLU A C 1
ATOM 1513 O O . GLU A 1 181 ? -17.805 -0.209 36.247 1.00 97.06 181 GLU A O 1
ATOM 1518 N N . ALA A 1 182 ? -17.260 -0.721 34.124 1.00 95.12 182 ALA A N 1
ATOM 1519 C CA . ALA A 1 182 ? -17.047 -2.149 34.382 1.00 95.12 182 ALA A CA 1
ATOM 1520 C C . ALA A 1 182 ? -15.988 -2.395 35.475 1.00 95.12 182 ALA A C 1
ATOM 1522 O O . ALA A 1 182 ? -16.190 -3.214 36.363 1.00 95.12 182 ALA A O 1
ATOM 1523 N N . SER A 1 183 ? -14.893 -1.625 35.476 1.00 95.31 183 SER A N 1
ATOM 1524 C CA . SER A 1 183 ? -13.849 -1.743 36.506 1.00 95.31 183 SER A CA 1
ATOM 1525 C C . SER A 1 183 ? -14.305 -1.301 37.901 1.00 95.31 183 SER A C 1
ATOM 1527 O O . SER A 1 183 ? -13.798 -1.801 38.900 1.00 95.31 183 SER A O 1
ATOM 1529 N N . LYS A 1 184 ? -15.265 -0.368 37.989 1.00 96.38 184 LYS A N 1
ATOM 1530 C CA . LYS A 1 184 ? -15.868 0.052 39.264 1.00 96.38 184 LYS A CA 1
ATOM 1531 C C . LYS A 1 184 ? -16.868 -0.973 39.787 1.00 96.38 184 LYS A C 1
ATOM 1533 O O . LYS A 1 184 ? -17.060 -1.040 40.994 1.00 96.38 184 LYS A O 1
ATOM 1538 N N . GLU A 1 185 ? -17.532 -1.706 38.897 1.00 96.75 185 GLU A N 1
ATOM 1539 C CA . GLU A 1 185 ? -18.456 -2.783 39.259 1.00 96.75 185 GLU A CA 1
ATOM 1540 C C . GLU A 1 185 ? -17.698 -4.017 39.763 1.00 96.75 185 GLU A C 1
ATOM 1542 O O . GLU A 1 185 ? -18.069 -4.554 40.795 1.00 96.75 185 GLU A O 1
ATOM 1547 N N . GLU A 1 186 ? -16.582 -4.390 39.125 1.00 95.06 186 GLU A N 1
ATOM 1548 C CA . GLU A 1 186 ? -15.712 -5.495 39.573 1.00 95.06 186 GLU A CA 1
ATOM 1549 C C . GLU A 1 186 ? -15.024 -5.240 40.929 1.00 95.06 186 GLU A C 1
ATOM 1551 O O . GLU A 1 186 ? -14.576 -6.181 41.579 1.00 95.06 186 GLU A O 1
ATOM 1556 N N . ALA A 1 187 ? -14.905 -3.977 41.348 1.00 94.94 187 ALA A N 1
ATOM 1557 C CA . ALA A 1 187 ? -14.268 -3.592 42.608 1.00 94.94 187 ALA A CA 1
ATOM 1558 C C . ALA A 1 187 ? -15.236 -3.509 43.806 1.00 94.94 187 ALA A C 1
ATOM 1560 O O . ALA A 1 187 ? -14.778 -3.257 44.923 1.00 94.94 187 ALA A O 1
ATOM 1561 N N . LYS A 1 188 ? -16.547 -3.647 43.578 1.00 89.75 188 LYS A N 1
ATOM 1562 C CA . LYS A 1 188 ? -17.584 -3.646 44.622 1.00 89.75 188 LYS A CA 1
ATOM 1563 C C . LYS A 1 188 ? -17.918 -5.064 45.058 1.00 89.75 188 LYS A C 1
ATOM 1565 O O . LYS A 1 188 ? -18.175 -5.221 46.270 1.00 89.75 188 LYS A O 1
#

Foldseek 3Di:
DDDDDDDDDDDDDDDDDDPPPDPCPPPDPDPVSVVVVVVVVVVVVVVVVVVVVVVVVVVVVVVLVPDDPVVNVVVVVVVVVVVVVVVVVVVVVVVVVVVVVVVVVVVVVVCCVVQPCVCVPVVLVVLVVVLVVVLVVLVVQLVVCVVVVNVVSNVVSVVVNVVSVVVSVVVSVVVVVVVVVVVVVVVD